Protein AF-A0A3S0V4J7-F1 (afdb_monomer_lite)

Structure (mmCIF, N/CA/C/O backbone):
data_AF-A0A3S0V4J7-F1
#
_entry.id   AF-A0A3S0V4J7-F1
#
loop_
_atom_site.group_PDB
_atom_site.id
_atom_site.type_symbol
_atom_site.label_atom_id
_atom_site.label_alt_id
_atom_site.label_comp_id
_atom_site.label_asym_id
_atom_site.label_entity_id
_atom_site.label_seq_id
_atom_site.pdbx_PDB_ins_code
_atom_site.Cartn_x
_atom_site.Cartn_y
_atom_site.Cartn_z
_atom_site.occupancy
_atom_site.B_iso_or_equiv
_atom_site.auth_seq_id
_atom_site.auth_comp_id
_atom_site.auth_asym_id
_atom_site.auth_atom_id
_atom_site.pdbx_PDB_model_num
ATOM 1 N N . MET A 1 1 ? 37.377 -4.306 -3.851 1.00 46.88 1 MET A N 1
ATOM 2 C CA . MET A 1 1 ? 36.299 -5.289 -3.574 1.00 46.88 1 MET A CA 1
ATOM 3 C C . MET A 1 1 ? 34.970 -4.888 -4.209 1.00 46.88 1 MET A C 1
ATOM 5 O O . MET A 1 1 ? 34.398 -5.718 -4.896 1.00 46.88 1 MET A O 1
ATOM 9 N N . PHE A 1 2 ? 34.501 -3.639 -4.077 1.00 43.59 2 PHE A N 1
ATOM 10 C CA . PHE A 1 2 ? 33.264 -3.170 -4.737 1.00 43.59 2 PHE A CA 1
ATOM 11 C C . PHE A 1 2 ? 33.277 -3.271 -6.278 1.00 43.59 2 PHE A C 1
ATOM 13 O O . PHE A 1 2 ? 32.249 -3.552 -6.884 1.00 43.59 2 PHE A O 1
ATOM 20 N N . THR A 1 3 ? 34.441 -3.104 -6.912 1.00 52.69 3 THR A N 1
ATOM 21 C CA . THR A 1 3 ? 34.601 -3.098 -8.378 1.00 52.69 3 THR A CA 1
ATOM 22 C C . THR A 1 3 ? 34.503 -4.477 -9.041 1.00 52.69 3 THR A C 1
ATOM 24 O O . THR A 1 3 ? 34.194 -4.548 -10.224 1.00 52.69 3 THR A O 1
ATOM 27 N N . THR A 1 4 ? 34.722 -5.569 -8.302 1.00 57.50 4 THR A N 1
ATOM 28 C CA . THR A 1 4 ? 34.625 -6.952 -8.811 1.00 57.50 4 THR A CA 1
ATOM 29 C C . THR A 1 4 ? 33.349 -7.661 -8.367 1.00 57.50 4 THR A C 1
ATOM 31 O O . THR A 1 4 ? 32.828 -8.503 -9.094 1.00 57.50 4 THR A O 1
ATOM 34 N N . LEU A 1 5 ? 32.807 -7.292 -7.203 1.00 57.91 5 LEU A N 1
ATOM 35 C CA . LEU A 1 5 ? 31.530 -7.812 -6.713 1.00 57.91 5 LEU A CA 1
ATOM 36 C C . LEU A 1 5 ? 30.351 -7.2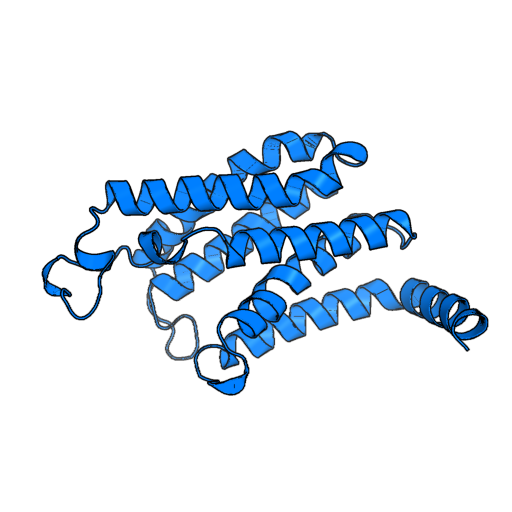73 -7.515 1.00 57.91 5 LEU A C 1
ATOM 38 O O . LEU A 1 5 ? 29.446 -8.036 -7.825 1.00 57.91 5 LEU A O 1
ATOM 42 N N . TRP A 1 6 ? 30.360 -5.989 -7.881 1.00 58.81 6 TRP A N 1
ATOM 43 C CA . TRP A 1 6 ? 29.217 -5.374 -8.552 1.00 58.81 6 TRP A CA 1
ATOM 44 C C . TRP A 1 6 ? 28.867 -6.018 -9.905 1.00 58.81 6 TRP A C 1
ATOM 46 O O . TRP A 1 6 ? 27.700 -6.347 -10.091 1.00 58.81 6 TRP A O 1
ATOM 56 N N . PRO A 1 7 ? 29.820 -6.301 -10.817 1.00 71.06 7 PRO A N 1
ATOM 57 C CA . PRO A 1 7 ? 29.508 -6.978 -12.078 1.00 71.06 7 PRO A CA 1
ATOM 58 C C . PRO A 1 7 ? 28.961 -8.397 -11.881 1.00 71.06 7 PRO A C 1
ATOM 60 O O . PRO A 1 7 ? 28.033 -8.801 -12.581 1.00 71.06 7 PRO A O 1
ATOM 63 N N . ALA A 1 8 ? 29.491 -9.139 -10.903 1.00 70.50 8 ALA A N 1
ATOM 64 C CA . ALA A 1 8 ? 29.042 -10.493 -10.582 1.00 70.50 8 ALA A CA 1
ATOM 65 C C . ALA A 1 8 ? 27.640 -10.490 -9.954 1.00 70.50 8 ALA A C 1
ATOM 67 O O . ALA A 1 8 ? 26.776 -11.266 -10.356 1.00 70.50 8 ALA A O 1
ATOM 68 N N . LEU A 1 9 ? 27.389 -9.573 -9.017 1.00 65.06 9 LEU A N 1
ATOM 69 C CA . LEU A 1 9 ? 26.093 -9.405 -8.366 1.00 65.06 9 LEU A CA 1
ATOM 70 C C . LEU A 1 9 ? 25.038 -8.906 -9.359 1.00 65.06 9 LEU A C 1
ATOM 72 O O . LEU A 1 9 ? 23.923 -9.412 -9.365 1.00 65.06 9 LEU A O 1
ATOM 76 N N . ALA A 1 10 ? 25.402 -7.969 -10.238 1.00 64.00 10 ALA A N 1
ATOM 77 C CA . ALA A 1 10 ? 24.542 -7.476 -11.309 1.00 64.00 10 ALA A CA 1
ATOM 78 C C . ALA A 1 10 ? 24.194 -8.584 -12.309 1.00 64.00 10 ALA A C 1
ATOM 80 O O . ALA A 1 10 ? 23.032 -8.723 -12.672 1.00 64.00 10 ALA A O 1
ATOM 81 N N . SER A 1 11 ? 25.167 -9.413 -12.700 1.00 68.56 11 SER A N 1
ATOM 82 C CA . SER A 1 11 ? 24.935 -10.562 -13.588 1.00 68.56 11 SER A CA 1
ATOM 83 C C . SER A 1 11 ? 24.037 -11.618 -12.938 1.00 68.56 11 SER A C 1
ATOM 85 O O . SER A 1 11 ? 23.113 -12.124 -13.570 1.00 68.56 11 SER A O 1
ATOM 87 N N . TRP A 1 12 ? 24.258 -11.923 -11.657 1.00 72.12 12 TRP A N 1
ATOM 88 C CA . TRP A 1 12 ? 23.428 -12.871 -10.913 1.00 72.12 12 TRP A CA 1
ATOM 89 C C . TRP A 1 12 ? 22.000 -12.355 -10.699 1.00 72.12 12 TRP A C 1
ATOM 91 O O . TRP A 1 12 ? 21.044 -13.100 -10.918 1.00 72.12 12 TRP A O 1
ATOM 101 N N . LEU A 1 13 ? 21.844 -11.076 -10.333 1.00 66.06 13 LEU A N 1
ATOM 102 C CA . LEU A 1 13 ? 20.541 -10.418 -10.245 1.00 66.06 13 LEU A CA 1
ATOM 103 C C . LEU A 1 13 ? 19.857 -10.408 -11.610 1.00 66.06 13 LEU A C 1
ATOM 105 O O . LEU A 1 13 ? 18.681 -10.733 -11.686 1.00 66.06 13 LEU A O 1
ATOM 109 N N . ALA A 1 14 ? 20.578 -10.126 -12.694 1.00 66.62 14 ALA A N 1
ATOM 110 C CA . ALA A 1 14 ? 20.003 -10.154 -14.033 1.00 66.62 14 ALA A CA 1
ATOM 111 C C . ALA A 1 14 ? 19.485 -11.549 -14.430 1.00 66.62 14 ALA A C 1
ATOM 113 O O . ALA A 1 14 ? 18.464 -11.655 -15.105 1.00 66.62 14 ALA A O 1
ATOM 114 N N . ALA A 1 15 ? 20.142 -12.618 -13.974 1.00 69.75 15 ALA A N 1
ATOM 115 C CA . ALA A 1 15 ? 19.711 -13.994 -14.220 1.00 69.75 15 ALA A CA 1
ATOM 116 C C . ALA A 1 15 ? 18.604 -14.480 -13.262 1.00 69.75 15 ALA A C 1
ATOM 118 O O . ALA A 1 15 ? 17.807 -15.339 -13.629 1.00 69.75 15 ALA A O 1
ATOM 119 N N . SER A 1 16 ? 18.551 -13.945 -12.037 1.00 71.00 16 SER A N 1
ATOM 120 C CA . SER A 1 16 ? 17.732 -14.494 -10.941 1.00 71.00 16 SER A CA 1
ATOM 121 C C . SER A 1 16 ? 16.666 -13.531 -10.416 1.00 71.00 16 SER A C 1
ATOM 123 O O . SER A 1 16 ? 15.967 -13.858 -9.455 1.00 71.00 16 SER A O 1
ATOM 125 N N . TRP A 1 17 ? 16.515 -12.345 -11.011 1.00 69.81 17 TRP A N 1
ATOM 126 C CA . TRP A 1 17 ? 15.607 -11.316 -10.505 1.00 69.81 17 TRP A CA 1
ATOM 127 C C . TRP A 1 17 ? 14.154 -11.771 -10.333 1.00 69.81 17 TRP A C 1
ATOM 129 O O . TRP A 1 17 ? 13.571 -11.358 -9.328 1.00 69.81 17 TRP A O 1
ATOM 139 N N . PRO A 1 18 ? 13.555 -12.629 -11.194 1.00 70.88 18 PRO A N 1
ATOM 140 C CA . PRO A 1 18 ? 12.176 -13.047 -10.977 1.00 70.88 18 PRO A CA 1
ATOM 141 C C . PRO A 1 18 ? 12.065 -13.838 -9.673 1.00 70.88 18 PRO A C 1
ATOM 143 O O . PRO A 1 18 ? 11.158 -13.610 -8.880 1.00 70.88 18 PRO A O 1
ATOM 146 N N . ALA A 1 19 ? 13.044 -14.705 -9.394 1.00 71.75 19 ALA A N 1
ATOM 147 C CA . ALA A 1 19 ? 13.101 -15.484 -8.164 1.00 71.75 19 ALA A CA 1
ATOM 148 C C . ALA A 1 19 ? 13.344 -14.599 -6.932 1.00 71.75 19 ALA A C 1
ATOM 150 O O . ALA A 1 19 ? 12.728 -14.828 -5.893 1.00 71.75 19 ALA A O 1
ATOM 151 N N . VAL A 1 20 ? 14.186 -13.565 -7.038 1.00 68.69 20 VAL A N 1
ATOM 152 C CA . VAL A 1 20 ? 14.427 -12.601 -5.948 1.00 68.69 20 VAL A CA 1
ATOM 153 C C . VAL A 1 20 ? 13.169 -11.786 -5.643 1.00 68.69 20 VAL A C 1
ATOM 155 O O . VAL A 1 20 ? 12.803 -11.653 -4.476 1.00 68.69 20 VAL A O 1
ATOM 158 N N . VAL A 1 21 ? 12.467 -11.294 -6.669 1.00 70.81 21 VAL A N 1
ATOM 159 C CA . VAL A 1 21 ? 11.204 -10.558 -6.505 1.00 70.81 21 VAL A CA 1
ATOM 160 C C . VAL A 1 21 ? 10.125 -11.450 -5.898 1.00 70.81 21 VAL A C 1
ATOM 162 O O . VAL A 1 21 ? 9.505 -11.066 -4.908 1.00 70.81 21 VAL A O 1
ATOM 165 N N . LEU A 1 22 ? 9.927 -12.654 -6.440 1.00 74.19 22 LEU A N 1
ATOM 166 C CA . LEU A 1 22 ? 8.951 -13.604 -5.907 1.00 74.19 22 LEU A CA 1
ATOM 167 C C . LEU A 1 22 ? 9.285 -14.003 -4.469 1.00 74.19 22 LEU A C 1
ATOM 169 O O . LEU A 1 22 ? 8.381 -14.099 -3.645 1.00 74.19 22 LEU A O 1
ATOM 173 N N . SER A 1 23 ? 10.568 -14.160 -4.137 1.00 69.31 23 SER A N 1
ATOM 174 C CA . SER A 1 23 ? 11.007 -14.439 -2.767 1.00 69.31 23 SER A CA 1
ATOM 175 C C . SER A 1 23 ? 10.744 -13.259 -1.836 1.00 69.31 23 SER A C 1
ATOM 177 O O . SER A 1 23 ? 10.283 -13.473 -0.722 1.00 69.31 23 SER A O 1
ATOM 179 N N . ALA A 1 24 ? 10.973 -12.017 -2.273 1.00 70.94 24 ALA A N 1
ATOM 180 C CA . ALA A 1 24 ? 10.663 -10.825 -1.482 1.00 70.94 24 ALA A CA 1
ATOM 181 C C . ALA A 1 24 ? 9.151 -10.677 -1.237 1.00 70.94 24 ALA A C 1
ATOM 183 O O . ALA A 1 24 ? 8.736 -10.388 -0.115 1.00 70.94 24 ALA A O 1
ATOM 184 N N . LEU A 1 25 ? 8.325 -10.933 -2.256 1.00 70.94 25 LEU A N 1
ATOM 185 C CA . LEU A 1 25 ? 6.863 -10.935 -2.146 1.00 70.94 25 LEU A CA 1
ATOM 186 C C . LEU A 1 25 ? 6.357 -12.073 -1.249 1.00 70.94 25 LEU A C 1
ATOM 188 O O . LEU A 1 25 ? 5.498 -11.847 -0.397 1.00 70.94 25 LEU A O 1
ATOM 192 N N . ALA A 1 26 ? 6.916 -13.276 -1.390 1.00 69.75 26 ALA A N 1
ATOM 193 C CA . ALA A 1 26 ? 6.588 -14.423 -0.548 1.00 69.75 26 ALA A CA 1
ATOM 194 C C . ALA A 1 26 ? 7.012 -14.193 0.907 1.00 69.75 26 ALA A C 1
ATOM 196 O O . ALA A 1 26 ? 6.243 -14.482 1.820 1.00 69.75 26 ALA A O 1
ATOM 197 N N . LEU A 1 27 ? 8.197 -13.618 1.134 1.00 66.19 27 LEU A N 1
ATOM 198 C CA . LEU A 1 27 ? 8.681 -13.256 2.462 1.00 66.19 27 LEU A CA 1
ATOM 199 C C . LEU A 1 27 ? 7.773 -12.200 3.094 1.00 66.19 27 LEU A C 1
ATOM 201 O O . LEU A 1 27 ? 7.386 -12.344 4.248 1.00 66.19 27 LEU A O 1
ATOM 205 N N . ALA A 1 28 ? 7.370 -11.179 2.338 1.00 67.62 28 ALA A N 1
ATOM 206 C CA . ALA A 1 2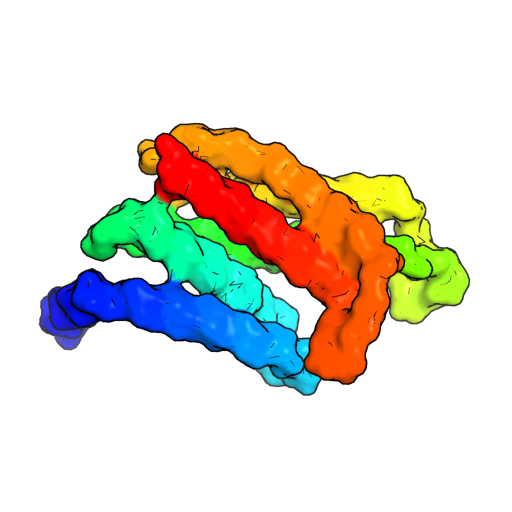8 ? 6.415 -10.183 2.802 1.00 67.62 28 ALA A CA 1
ATOM 207 C C . ALA A 1 28 ? 5.064 -10.807 3.177 1.00 67.62 28 ALA A C 1
ATOM 209 O O . ALA A 1 28 ? 4.538 -10.529 4.252 1.00 67.62 28 ALA A O 1
ATOM 210 N N . ALA A 1 29 ? 4.522 -11.692 2.339 1.00 66.62 29 ALA A N 1
ATOM 211 C CA . ALA A 1 29 ? 3.277 -12.395 2.630 1.00 66.62 29 ALA A CA 1
ATOM 212 C C . ALA A 1 29 ? 3.398 -13.281 3.884 1.00 66.62 29 ALA A C 1
ATOM 214 O O . ALA A 1 29 ? 2.564 -13.184 4.781 1.00 66.62 29 ALA A O 1
ATOM 215 N N . ALA A 1 30 ? 4.468 -14.072 3.989 1.00 62.16 30 ALA A N 1
ATOM 216 C CA . ALA A 1 30 ? 4.708 -14.986 5.105 1.00 62.16 30 ALA A CA 1
ATOM 217 C C . ALA A 1 30 ? 4.970 -14.252 6.428 1.00 62.16 30 ALA A C 1
ATOM 219 O O . ALA A 1 30 ? 4.510 -14.670 7.488 1.00 62.16 30 ALA A O 1
ATOM 220 N N . TYR A 1 31 ? 5.699 -13.135 6.393 1.00 58.75 31 TYR A 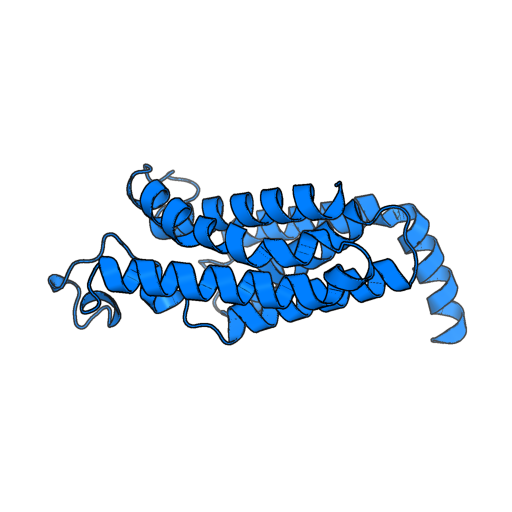N 1
ATOM 221 C CA . TYR A 1 31 ? 5.971 -12.360 7.599 1.00 58.75 31 TYR A CA 1
ATOM 222 C C . TYR A 1 31 ? 4.788 -11.478 7.999 1.00 58.75 31 TYR A C 1
ATOM 224 O O . TYR A 1 31 ? 4.707 -11.113 9.173 1.00 58.75 31 TYR A O 1
ATOM 232 N N . ARG A 1 32 ? 3.847 -11.161 7.092 1.00 58.97 32 ARG A N 1
ATOM 233 C CA . ARG A 1 32 ? 2.641 -10.385 7.435 1.00 58.97 32 ARG A CA 1
ATOM 234 C C . ARG A 1 32 ? 1.837 -11.117 8.504 1.00 58.97 32 ARG A C 1
ATOM 236 O O . ARG A 1 32 ? 1.294 -10.479 9.400 1.00 58.97 32 ARG A O 1
ATOM 243 N N . GLU A 1 33 ? 1.856 -12.448 8.454 1.00 50.50 33 GLU A N 1
ATOM 244 C CA . GLU A 1 33 ? 1.243 -13.338 9.444 1.00 50.50 33 GLU A CA 1
ATOM 245 C C . GLU A 1 33 ? 1.928 -13.292 10.820 1.00 50.50 33 GLU A C 1
ATOM 247 O O . GLU A 1 33 ? 1.322 -13.648 11.824 1.00 50.50 33 GLU A O 1
ATOM 252 N N . ARG A 1 34 ? 3.177 -12.816 10.899 1.00 48.47 34 ARG A N 1
ATOM 253 C CA . ARG A 1 34 ? 3.966 -12.752 12.141 1.00 48.47 34 ARG A CA 1
ATOM 254 C C . ARG A 1 34 ? 4.157 -11.332 12.684 1.00 48.47 34 ARG A C 1
ATOM 256 O O . ARG A 1 34 ? 4.402 -11.151 13.874 1.00 48.47 34 ARG A O 1
ATOM 263 N N . GLY A 1 35 ? 4.032 -10.309 11.838 1.00 43.19 35 GLY A N 1
ATOM 264 C CA . GLY A 1 35 ? 4.297 -8.908 12.187 1.00 43.19 35 GLY A CA 1
ATOM 265 C C . GLY A 1 35 ? 3.365 -8.313 13.249 1.00 43.19 35 GLY A C 1
ATOM 266 O O . GLY A 1 35 ? 3.781 -7.411 13.968 1.00 43.19 35 GLY A O 1
ATOM 267 N N . GLN A 1 36 ? 2.148 -8.848 13.398 1.00 48.19 36 GLN A N 1
ATOM 268 C CA . GLN A 1 36 ? 1.182 -8.426 14.426 1.00 48.19 36 GLN A CA 1
ATOM 269 C C . GLN A 1 36 ? 1.603 -8.838 15.857 1.00 48.19 36 GLN A C 1
ATOM 271 O O . GLN A 1 36 ? 1.108 -8.268 16.823 1.00 48.19 36 GLN A O 1
ATOM 276 N N . GLY A 1 37 ? 2.524 -9.805 16.011 1.00 48.88 37 GLY A N 1
ATOM 277 C CA . GLY A 1 37 ? 2.922 -10.370 17.313 1.00 48.88 37 GLY A CA 1
ATOM 278 C C . GLY A 1 37 ? 4.376 -10.124 17.736 1.00 48.88 37 GLY A C 1
ATOM 279 O O . GLY A 1 37 ? 4.792 -10.603 18.790 1.00 48.88 37 GLY A O 1
ATOM 280 N N . HIS A 1 38 ? 5.183 -9.412 16.943 1.00 49.44 38 HIS A N 1
ATOM 281 C CA . HIS A 1 38 ? 6.621 -9.270 17.198 1.00 49.44 38 HIS A CA 1
ATOM 282 C C . HIS A 1 38 ? 7.015 -7.860 17.646 1.00 49.44 38 HIS A C 1
ATOM 284 O O . HIS A 1 38 ? 7.169 -6.951 16.833 1.00 49.44 38 HIS A O 1
ATOM 290 N N . ALA A 1 39 ? 7.308 -7.713 18.941 1.00 50.03 39 ALA A N 1
ATOM 291 C CA . ALA A 1 39 ? 7.814 -6.472 19.534 1.00 50.03 39 ALA A CA 1
ATOM 292 C C . ALA A 1 39 ? 9.134 -5.962 18.905 1.00 50.03 39 ALA A C 1
ATOM 294 O O . ALA A 1 39 ? 9.408 -4.767 18.952 1.00 50.03 39 ALA A O 1
ATOM 295 N N . TRP A 1 40 ? 9.939 -6.844 18.295 1.00 48.53 40 TRP A N 1
ATOM 296 C CA . TRP A 1 40 ? 11.267 -6.515 17.752 1.00 48.53 40 TRP A CA 1
ATOM 297 C C . TRP A 1 40 ? 11.257 -5.965 16.317 1.00 48.53 40 TRP A C 1
ATOM 299 O O . TRP A 1 40 ? 12.171 -5.236 15.944 1.00 48.53 40 TRP A O 1
ATOM 309 N N . LEU A 1 41 ? 10.241 -6.289 15.505 1.00 49.22 41 LEU A N 1
ATOM 310 C CA . LEU A 1 41 ? 10.130 -5.756 14.139 1.00 49.22 41 LEU A CA 1
ATOM 311 C C . LEU A 1 41 ? 9.679 -4.288 14.146 1.00 49.22 41 LEU A C 1
ATOM 313 O O . LEU A 1 41 ? 9.971 -3.548 13.204 1.00 49.22 41 LEU A O 1
ATOM 317 N N . GLY A 1 42 ? 9.011 -3.850 15.219 1.00 55.94 42 GLY A N 1
ATOM 318 C CA . GLY A 1 42 ? 8.469 -2.502 15.350 1.00 55.94 42 GLY A CA 1
ATOM 319 C C . GLY A 1 42 ? 7.508 -2.123 14.214 1.00 55.94 42 GLY A C 1
ATOM 320 O O . GLY A 1 42 ? 7.281 -2.857 13.250 1.00 55.94 42 GLY A O 1
ATOM 321 N N . THR A 1 43 ? 6.945 -0.921 14.291 1.00 66.31 43 THR A N 1
ATOM 322 C CA . THR A 1 43 ? 6.110 -0.376 13.206 1.00 66.31 43 THR A CA 1
ATOM 323 C C . THR A 1 43 ? 6.928 -0.121 11.938 1.00 66.31 43 THR A C 1
ATOM 325 O O . THR A 1 43 ? 6.414 -0.248 10.830 1.00 66.31 43 THR A O 1
ATOM 328 N N . THR A 1 44 ? 8.217 0.188 12.081 1.00 71.88 44 THR A N 1
ATOM 329 C CA . THR A 1 44 ? 9.126 0.482 10.967 1.00 71.88 44 THR A CA 1
ATOM 330 C C . THR A 1 44 ? 9.512 -0.758 10.163 1.00 71.88 44 THR A C 1
ATOM 332 O O . THR A 1 44 ? 9.369 -0.742 8.941 1.00 71.88 44 THR A O 1
ATOM 335 N N . GLY A 1 45 ? 9.950 -1.844 10.808 1.00 70.06 45 GLY A N 1
ATOM 336 C CA . GLY A 1 45 ? 10.314 -3.076 10.102 1.00 70.06 45 GLY A CA 1
ATOM 337 C C . GLY A 1 45 ? 9.115 -3.696 9.387 1.00 70.06 45 GLY A C 1
ATOM 338 O O . GLY A 1 45 ? 9.235 -4.111 8.237 1.00 70.06 45 GLY A O 1
ATOM 339 N N . ALA A 1 46 ? 7.928 -3.636 9.999 1.00 72.19 46 ALA A N 1
ATOM 340 C CA . ALA A 1 46 ? 6.682 -4.042 9.352 1.00 72.19 46 ALA A CA 1
ATOM 341 C C . ALA A 1 46 ? 6.369 -3.216 8.086 1.00 72.19 46 ALA A C 1
ATOM 343 O O . ALA A 1 46 ? 6.004 -3.780 7.057 1.00 72.19 46 ALA A O 1
ATOM 344 N N . ARG A 1 47 ? 6.559 -1.888 8.112 1.00 76.88 47 ARG A N 1
ATOM 345 C CA . ARG A 1 47 ? 6.378 -1.024 6.924 1.00 76.88 47 ARG A CA 1
ATOM 346 C C . ARG A 1 47 ? 7.374 -1.349 5.810 1.00 76.88 47 ARG A C 1
ATOM 348 O O . ARG A 1 47 ? 7.025 -1.265 4.637 1.00 76.88 47 ARG A O 1
ATOM 355 N N . VAL A 1 48 ? 8.604 -1.721 6.154 1.00 78.38 48 VAL A N 1
ATOM 356 C CA . VAL A 1 48 ? 9.598 -2.121 5.149 1.00 78.38 48 VAL A CA 1
ATOM 357 C C . VAL A 1 48 ? 9.213 -3.460 4.521 1.00 78.38 48 VAL A C 1
ATOM 359 O O . VAL A 1 48 ? 9.105 -3.553 3.301 1.00 78.38 48 VAL A O 1
ATOM 362 N N . VAL A 1 49 ? 8.957 -4.477 5.346 1.00 75.94 49 VAL A N 1
ATOM 363 C CA . VAL A 1 49 ? 8.734 -5.852 4.879 1.00 75.94 49 VAL A CA 1
ATOM 364 C C . VAL A 1 49 ? 7.384 -6.017 4.181 1.00 75.94 49 VAL A C 1
ATOM 366 O O . VAL A 1 49 ? 7.327 -6.694 3.164 1.00 75.94 49 VAL A O 1
ATOM 369 N N . PHE A 1 50 ? 6.306 -5.392 4.666 1.00 74.88 50 PHE A N 1
ATOM 370 C CA . PHE A 1 50 ? 4.949 -5.619 4.132 1.00 74.88 50 PHE A CA 1
ATOM 371 C C . PHE A 1 50 ? 4.492 -4.620 3.083 1.00 74.88 50 PHE A C 1
ATOM 373 O O . PHE A 1 50 ? 3.446 -4.831 2.476 1.00 74.88 50 PHE A O 1
ATOM 380 N N . TRP A 1 51 ? 5.255 -3.551 2.868 1.00 79.50 51 TRP A N 1
ATOM 381 C CA . TRP A 1 51 ? 4.869 -2.489 1.944 1.00 79.50 51 TRP A CA 1
ATOM 382 C C . TRP A 1 51 ? 6.010 -2.081 1.027 1.00 79.50 51 TRP A C 1
ATOM 384 O O . TRP A 1 51 ? 5.933 -2.309 -0.178 1.00 79.50 51 TRP A O 1
ATOM 394 N N . ALA A 1 52 ? 7.078 -1.508 1.583 1.00 85.00 52 ALA A N 1
ATOM 395 C CA . ALA A 1 52 ? 8.148 -0.912 0.787 1.00 85.00 52 ALA A CA 1
ATOM 396 C C . ALA A 1 52 ? 8.833 -1.929 -0.138 1.00 85.00 52 ALA A C 1
ATOM 398 O O . ALA A 1 52 ? 8.971 -1.683 -1.337 1.00 85.00 52 ALA A O 1
ATOM 399 N N . LEU A 1 53 ? 9.223 -3.084 0.416 1.00 84.06 53 LEU A N 1
ATOM 400 C CA . LEU A 1 53 ? 9.865 -4.157 -0.339 1.00 84.06 53 LEU A CA 1
ATOM 401 C C . LEU A 1 53 ? 8.926 -4.750 -1.401 1.00 84.06 53 LEU A C 1
ATOM 403 O O . LEU A 1 53 ? 9.346 -4.799 -2.555 1.00 84.06 53 LEU A O 1
ATOM 407 N N . PRO A 1 54 ? 7.667 -5.127 -1.091 1.00 84.56 54 PRO A N 1
ATOM 408 C CA . PRO A 1 54 ? 6.709 -5.568 -2.102 1.00 84.56 54 PRO A CA 1
ATOM 409 C C . PRO A 1 54 ? 6.494 -4.585 -3.247 1.00 84.56 54 PRO A C 1
ATOM 411 O O . PRO A 1 54 ? 6.530 -4.996 -4.401 1.00 84.56 54 PRO A O 1
ATOM 414 N N . VAL A 1 55 ? 6.308 -3.294 -2.951 1.00 87.06 55 VAL A N 1
ATOM 415 C CA . VAL A 1 55 ? 6.074 -2.271 -3.982 1.00 87.06 55 VAL A CA 1
ATOM 416 C C . VAL A 1 55 ? 7.297 -2.118 -4.886 1.00 87.06 55 VAL A C 1
ATOM 418 O O . VAL A 1 55 ? 7.162 -2.131 -6.110 1.00 87.06 55 VAL A O 1
ATOM 421 N N . GLY A 1 56 ? 8.496 -2.023 -4.303 1.00 86.62 56 GLY A N 1
ATOM 422 C CA . GLY A 1 56 ? 9.734 -1.944 -5.079 1.00 86.62 56 GLY A CA 1
ATOM 423 C C . GLY A 1 56 ? 9.967 -3.201 -5.921 1.00 86.62 56 GLY A C 1
ATOM 424 O O . GLY A 1 56 ? 10.237 -3.102 -7.115 1.00 86.62 56 GLY A O 1
ATOM 425 N N . ALA A 1 57 ? 9.790 -4.385 -5.332 1.00 85.12 57 ALA A N 1
ATOM 426 C CA . ALA A 1 57 ? 9.972 -5.662 -6.017 1.00 85.12 57 ALA A CA 1
ATOM 427 C C . ALA A 1 57 ? 8.979 -5.836 -7.174 1.00 85.12 57 ALA A C 1
ATOM 429 O O . ALA A 1 57 ? 9.368 -6.216 -8.274 1.00 85.12 57 ALA A O 1
ATOM 430 N N . MET A 1 58 ? 7.710 -5.496 -6.957 1.00 85.31 58 MET A N 1
ATOM 431 C CA . MET A 1 58 ? 6.681 -5.545 -7.988 1.00 85.31 58 MET A CA 1
ATOM 432 C C . MET A 1 58 ? 6.963 -4.560 -9.129 1.00 85.31 58 MET A C 1
ATOM 434 O O . MET A 1 58 ? 6.835 -4.928 -10.293 1.00 85.31 58 MET A O 1
ATOM 438 N N . THR A 1 59 ? 7.406 -3.343 -8.806 1.00 85.38 59 THR A N 1
ATOM 439 C CA . THR A 1 59 ? 7.828 -2.360 -9.815 1.00 85.38 59 THR A CA 1
ATOM 440 C C . THR A 1 59 ? 8.971 -2.911 -10.660 1.00 85.38 59 THR A C 1
ATOM 442 O O . THR A 1 59 ? 8.922 -2.848 -11.884 1.00 85.38 59 THR A O 1
ATOM 445 N N . PHE A 1 60 ? 9.970 -3.515 -10.009 1.00 84.94 60 PHE A N 1
ATOM 446 C CA . PHE A 1 60 ? 11.086 -4.144 -10.704 1.00 84.94 60 PHE A CA 1
ATOM 447 C C . PHE A 1 60 ? 10.628 -5.284 -11.613 1.00 84.94 60 PHE A C 1
ATOM 449 O O . PHE A 1 60 ? 11.114 -5.396 -12.731 1.00 84.94 60 PHE A O 1
ATOM 456 N N . ALA A 1 61 ? 9.674 -6.102 -11.157 1.00 81.06 61 ALA A N 1
ATOM 457 C CA . ALA A 1 61 ? 9.209 -7.236 -11.941 1.00 81.06 61 ALA A CA 1
ATOM 458 C C . ALA A 1 61 ? 8.383 -6.873 -13.168 1.00 81.06 61 ALA A C 1
ATOM 460 O O . ALA A 1 61 ? 8.415 -7.594 -14.163 1.00 81.06 61 ALA A O 1
ATOM 461 N N . LEU A 1 62 ? 7.629 -5.782 -13.091 1.00 80.44 62 LEU A N 1
ATOM 462 C CA . LEU A 1 62 ? 6.735 -5.364 -14.163 1.00 80.44 62 LEU A CA 1
ATOM 463 C C . LEU A 1 62 ? 7.408 -4.423 -15.165 1.00 80.44 62 LEU A C 1
ATOM 465 O O . LEU A 1 62 ? 6.962 -4.352 -16.302 1.00 80.44 62 LEU A O 1
ATOM 469 N N . ALA A 1 63 ? 8.500 -3.756 -14.780 1.00 74.44 63 ALA A N 1
ATOM 470 C CA . ALA A 1 63 ? 9.259 -2.863 -15.658 1.00 74.44 63 ALA A CA 1
ATOM 471 C C . ALA A 1 63 ? 10.060 -3.589 -16.767 1.00 74.44 63 ALA A C 1
ATOM 473 O O . ALA A 1 63 ? 10.695 -2.936 -17.595 1.00 74.44 63 ALA A O 1
ATOM 474 N N . GLY A 1 64 ? 10.035 -4.926 -16.814 1.00 69.06 64 GLY A N 1
ATOM 475 C CA . GLY A 1 64 ? 10.661 -5.721 -17.873 1.00 69.06 64 GLY A CA 1
ATOM 476 C C . GLY A 1 64 ? 12.098 -6.162 -17.553 1.00 69.06 64 GLY A C 1
ATOM 477 O O . GLY A 1 64 ? 12.421 -6.397 -16.388 1.00 69.06 64 GLY A O 1
ATOM 478 N N . PRO A 1 65 ? 12.967 -6.377 -18.564 1.00 65.50 65 PRO A N 1
ATOM 479 C CA . PRO A 1 65 ? 14.294 -6.942 -18.344 1.00 65.50 65 PRO A CA 1
ATOM 480 C C . PRO A 1 65 ? 15.153 -6.064 -17.416 1.00 65.50 65 PRO A C 1
ATOM 482 O O . PRO A 1 65 ? 15.104 -4.833 -17.487 1.00 65.50 65 PRO A O 1
ATOM 485 N N . PRO A 1 66 ? 15.981 -6.689 -16.565 1.00 69.62 66 PRO A N 1
ATOM 486 C CA . PRO A 1 66 ? 16.701 -6.013 -15.500 1.00 69.62 66 PRO A CA 1
ATOM 487 C C . PRO A 1 66 ? 17.756 -5.088 -16.101 1.00 69.62 66 PRO A C 1
ATOM 489 O O . PRO A 1 66 ? 18.731 -5.527 -16.710 1.00 69.62 66 PRO A O 1
ATOM 492 N N . ASN A 1 67 ? 17.573 -3.790 -15.897 1.00 75.62 67 ASN A N 1
ATOM 493 C CA . ASN A 1 67 ? 18.565 -2.772 -16.209 1.00 75.62 67 ASN A CA 1
ATOM 494 C C . ASN A 1 67 ? 18.752 -1.835 -15.005 1.00 75.62 67 ASN A C 1
ATOM 496 O O . ASN A 1 67 ? 17.973 -1.852 -14.046 1.00 75.62 67 ASN A O 1
ATOM 500 N N . LEU A 1 68 ? 19.828 -1.044 -15.026 1.00 77.00 68 LEU A N 1
ATOM 501 C CA . LEU A 1 68 ? 20.170 -0.156 -13.912 1.00 77.00 68 LEU A CA 1
ATOM 502 C C . LEU A 1 68 ? 19.089 0.893 -13.643 1.00 77.00 68 LEU A C 1
ATOM 504 O O . LEU A 1 68 ? 18.872 1.251 -12.487 1.00 77.00 68 LEU A O 1
ATOM 508 N N . ASP A 1 69 ? 18.400 1.362 -14.678 1.00 79.25 69 ASP A N 1
ATOM 509 C CA . ASP A 1 69 ? 17.370 2.385 -14.528 1.00 79.25 69 ASP A CA 1
ATOM 510 C C . ASP A 1 69 ? 16.093 1.801 -13.910 1.00 79.25 69 ASP A C 1
ATOM 512 O O . ASP A 1 69 ? 15.576 2.365 -12.950 1.00 79.25 69 ASP A O 1
ATOM 516 N N . GLY A 1 70 ? 15.669 0.606 -14.323 1.00 81.56 70 GLY A N 1
ATOM 517 C CA . GLY A 1 70 ? 14.577 -0.144 -13.702 1.00 81.56 70 GLY A CA 1
ATOM 518 C C . GLY A 1 70 ? 14.861 -0.486 -12.238 1.00 81.56 70 GLY A C 1
ATOM 519 O O . GLY A 1 70 ? 13.985 -0.350 -11.384 1.00 81.56 70 GLY A O 1
ATOM 520 N N . ALA A 1 71 ? 16.108 -0.841 -11.907 1.00 81.75 71 ALA A N 1
ATOM 521 C CA . ALA A 1 71 ? 16.518 -1.078 -10.523 1.00 81.75 71 ALA A CA 1
ATOM 522 C C . ALA A 1 71 ? 16.452 0.204 -9.674 1.00 81.75 71 ALA A C 1
ATOM 524 O O . ALA A 1 71 ? 15.964 0.177 -8.543 1.00 81.75 71 ALA A O 1
ATOM 525 N N . ARG A 1 72 ? 16.897 1.346 -10.217 1.00 84.12 72 ARG A N 1
ATOM 526 C CA . ARG A 1 72 ? 16.789 2.654 -9.546 1.00 84.12 72 ARG A CA 1
ATOM 527 C C . ARG A 1 72 ? 15.334 3.042 -9.315 1.00 84.12 72 ARG A C 1
ATOM 529 O O . ARG A 1 72 ? 14.983 3.413 -8.197 1.00 84.12 72 ARG A O 1
ATOM 536 N N . VAL A 1 73 ? 14.493 2.916 -10.339 1.00 89.19 73 VAL A N 1
ATOM 537 C CA . VAL A 1 73 ? 13.056 3.196 -10.254 1.00 89.19 73 VAL A CA 1
ATOM 538 C C . VAL A 1 73 ? 12.406 2.320 -9.185 1.00 89.19 73 VAL A C 1
ATOM 540 O O . VAL A 1 73 ? 11.707 2.842 -8.321 1.00 89.19 73 VAL A O 1
ATOM 543 N N . ALA A 1 74 ? 12.697 1.019 -9.153 1.00 88.81 74 ALA A N 1
ATOM 544 C CA . ALA A 1 74 ? 12.183 0.104 -8.136 1.00 88.81 74 ALA A CA 1
ATOM 545 C C . ALA A 1 74 ? 12.586 0.500 -6.705 1.00 88.81 74 ALA A C 1
ATOM 547 O O . ALA A 1 74 ? 11.737 0.543 -5.810 1.00 88.81 74 ALA A O 1
ATOM 548 N N . VAL A 1 75 ? 13.862 0.841 -6.485 1.00 88.56 75 VAL A N 1
ATOM 549 C CA . VAL A 1 75 ? 14.360 1.302 -5.177 1.00 88.56 75 VAL A CA 1
ATOM 550 C C . VAL A 1 75 ? 13.669 2.595 -4.751 1.00 88.56 75 VAL A C 1
ATOM 552 O O . VAL A 1 75 ? 13.199 2.690 -3.617 1.00 88.56 75 VAL A O 1
ATOM 555 N N . LEU A 1 76 ? 13.563 3.576 -5.652 1.00 90.50 76 LEU A N 1
ATOM 556 C CA . LEU A 1 76 ? 12.893 4.847 -5.371 1.00 90.50 76 LEU A CA 1
ATOM 557 C C . LEU A 1 76 ? 11.406 4.649 -5.074 1.00 90.50 76 LEU A C 1
ATOM 559 O O . LEU A 1 76 ? 10.885 5.242 -4.132 1.00 90.50 76 LEU A O 1
ATOM 563 N N . THR A 1 77 ? 10.738 3.774 -5.823 1.00 92.62 77 THR A N 1
ATOM 564 C CA . THR A 1 77 ? 9.317 3.469 -5.629 1.00 92.62 77 THR A CA 1
ATOM 565 C C . THR A 1 77 ? 9.081 2.816 -4.266 1.00 92.62 77 THR A C 1
ATOM 567 O O . THR A 1 77 ? 8.199 3.241 -3.521 1.00 92.62 77 THR A O 1
ATOM 570 N N . GLY A 1 78 ? 9.920 1.848 -3.877 1.00 89.69 78 GLY A N 1
ATOM 571 C CA . GLY A 1 78 ? 9.878 1.250 -2.540 1.00 89.69 78 GLY A CA 1
ATOM 572 C C . GLY A 1 78 ? 10.172 2.260 -1.422 1.00 89.69 78 GLY A C 1
ATOM 573 O O . GLY A 1 78 ? 9.472 2.287 -0.409 1.00 89.69 78 GLY A O 1
ATOM 574 N N . ALA A 1 79 ? 11.156 3.144 -1.612 1.00 89.94 79 ALA A N 1
ATOM 575 C CA . ALA A 1 79 ? 11.494 4.190 -0.645 1.00 89.94 79 ALA A CA 1
ATOM 576 C C . ALA A 1 79 ? 10.351 5.203 -0.453 1.00 89.94 79 ALA A C 1
ATOM 578 O O . ALA A 1 79 ? 10.036 5.578 0.677 1.00 89.94 79 ALA A O 1
ATOM 579 N N . LEU A 1 80 ? 9.688 5.611 -1.537 1.00 94.44 80 LEU A N 1
ATOM 580 C CA . LEU A 1 80 ? 8.552 6.533 -1.492 1.00 94.44 80 LEU A CA 1
ATOM 581 C C . LEU A 1 80 ? 7.289 5.871 -0.928 1.00 94.44 80 LEU A C 1
ATOM 583 O O . LEU A 1 80 ? 6.548 6.515 -0.183 1.00 94.44 80 LEU A O 1
ATOM 587 N N . ALA A 1 81 ? 7.091 4.571 -1.169 1.00 91.06 81 ALA A N 1
ATOM 588 C CA . ALA A 1 81 ? 6.065 3.787 -0.484 1.00 91.06 81 ALA A CA 1
ATOM 589 C C . ALA A 1 81 ? 6.304 3.757 1.035 1.00 91.06 81 ALA A C 1
ATOM 591 O O . ALA A 1 81 ? 5.383 4.010 1.815 1.00 91.06 81 ALA A O 1
ATOM 592 N N . TYR A 1 82 ? 7.547 3.523 1.473 1.00 89.62 82 TYR A N 1
ATOM 593 C CA . TYR A 1 82 ? 7.913 3.605 2.889 1.00 89.62 82 TYR A CA 1
ATOM 594 C C . TYR A 1 82 ? 7.651 5.001 3.469 1.00 89.62 82 TYR A C 1
ATOM 596 O O . TYR A 1 82 ? 7.021 5.115 4.520 1.00 89.62 82 TYR A O 1
ATOM 604 N N . ALA A 1 83 ? 8.086 6.058 2.780 1.00 88.06 83 ALA A N 1
ATOM 605 C CA . ALA A 1 83 ? 7.886 7.440 3.209 1.00 88.06 83 ALA A CA 1
ATOM 606 C C . ALA A 1 83 ? 6.394 7.773 3.384 1.00 88.06 83 ALA A C 1
ATOM 608 O O . ALA A 1 83 ? 5.982 8.280 4.429 1.00 88.06 83 ALA A O 1
ATOM 609 N N . GLY A 1 84 ? 5.557 7.387 2.416 1.00 87.81 84 GLY A N 1
ATOM 610 C CA . GLY A 1 84 ? 4.106 7.538 2.504 1.00 87.81 84 GLY A CA 1
ATOM 611 C C . GLY A 1 84 ? 3.473 6.744 3.655 1.00 87.81 84 GLY A C 1
ATOM 612 O O . GLY A 1 84 ? 2.476 7.173 4.233 1.00 87.81 84 GLY A O 1
ATOM 613 N N . MET A 1 85 ? 4.042 5.601 4.041 1.00 84.06 85 MET A N 1
ATOM 614 C CA . MET A 1 85 ? 3.607 4.859 5.233 1.00 84.06 85 MET A CA 1
ATOM 615 C C . MET A 1 85 ? 4.087 5.500 6.539 1.00 84.06 85 MET A C 1
ATOM 617 O O . MET A 1 85 ? 3.389 5.434 7.550 1.00 84.06 85 MET A O 1
ATOM 621 N N . ALA A 1 86 ? 5.287 6.079 6.534 1.00 82.62 86 ALA A N 1
ATOM 622 C CA . ALA A 1 86 ? 5.917 6.638 7.719 1.00 82.62 86 ALA A CA 1
ATOM 623 C C . ALA A 1 86 ? 5.341 8.001 8.113 1.00 82.62 86 ALA A C 1
ATOM 625 O O . ALA A 1 86 ? 5.228 8.279 9.306 1.00 82.62 86 ALA A O 1
ATOM 626 N N . TRP A 1 87 ? 4.979 8.826 7.129 1.00 83.81 87 TRP A N 1
ATOM 627 C CA . TRP A 1 87 ? 4.624 10.230 7.350 1.00 83.81 87 TRP A CA 1
ATOM 628 C C . TRP A 1 87 ? 3.125 10.522 7.285 1.00 83.81 87 TRP A C 1
ATOM 630 O O . TRP A 1 87 ? 2.684 11.518 7.853 1.00 83.81 87 TRP A O 1
ATOM 640 N N . LEU A 1 88 ? 2.326 9.677 6.626 1.00 85.44 88 LEU A N 1
ATOM 641 C CA . LEU A 1 88 ? 0.894 9.936 6.452 1.00 85.44 88 LEU A CA 1
ATOM 642 C C . LEU A 1 88 ? 0.059 9.217 7.532 1.00 85.44 88 LEU A C 1
ATOM 644 O O . LEU A 1 88 ? 0.222 8.004 7.720 1.00 85.44 88 LEU A O 1
ATOM 648 N N . PRO A 1 89 ? -0.855 9.923 8.233 1.00 79.25 89 PRO A N 1
ATOM 649 C CA . PRO A 1 89 ? -1.553 9.429 9.425 1.00 79.25 89 PRO A CA 1
ATOM 650 C C . PRO A 1 89 ? -2.714 8.479 9.088 1.00 79.25 89 PRO A C 1
ATOM 652 O O . PRO A 1 89 ? -3.886 8.758 9.325 1.00 79.25 89 PRO A O 1
ATOM 655 N N . HIS A 1 90 ? -2.376 7.306 8.568 1.00 82.94 90 HIS A N 1
ATOM 656 C CA . HIS A 1 90 ? -3.319 6.246 8.194 1.00 82.94 90 HIS A CA 1
ATOM 657 C C . HIS A 1 90 ? -4.150 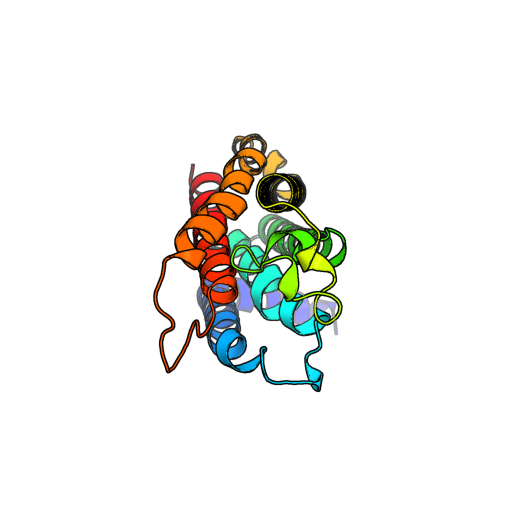5.697 9.354 1.00 82.94 90 HIS A C 1
ATOM 659 O O . HIS A 1 90 ? -5.334 5.404 9.195 1.00 82.94 90 HIS A O 1
ATOM 665 N N . ALA A 1 91 ? -3.550 5.623 10.545 1.00 82.50 91 ALA A N 1
ATOM 666 C CA . ALA A 1 91 ? -4.210 5.087 11.731 1.00 82.50 91 ALA A CA 1
ATOM 667 C C . ALA A 1 91 ? -5.498 5.848 12.095 1.00 82.50 91 ALA A C 1
ATOM 669 O O . ALA A 1 91 ? -6.412 5.246 12.649 1.00 82.50 91 ALA A O 1
ATOM 670 N N . ALA A 1 92 ? -5.603 7.133 11.730 1.00 86.38 92 ALA A N 1
ATOM 671 C CA . ALA A 1 92 ? -6.787 7.955 11.977 1.00 86.38 92 ALA A CA 1
ATOM 672 C C . ALA A 1 92 ? -8.052 7.428 11.272 1.00 86.38 92 ALA A C 1
ATOM 674 O O . ALA A 1 92 ? -9.160 7.653 11.754 1.00 86.38 92 ALA A O 1
ATOM 675 N N . GLY A 1 93 ? -7.892 6.740 10.136 1.00 85.75 93 GLY A N 1
ATOM 676 C CA . GLY A 1 93 ? -8.998 6.288 9.292 1.00 85.75 93 GLY A CA 1
ATOM 677 C C . GLY A 1 93 ? -9.270 4.782 9.314 1.00 85.75 93 GLY A C 1
ATOM 678 O O . GLY A 1 93 ? -10.324 4.360 8.856 1.00 85.75 93 GLY A O 1
ATOM 679 N N . GLN A 1 94 ? -8.358 3.963 9.846 1.00 87.38 94 GLN A N 1
ATOM 680 C CA . GLN A 1 94 ? -8.364 2.509 9.619 1.00 87.38 94 GLN A CA 1
ATOM 681 C C . GLN A 1 94 ? -9.482 1.734 10.352 1.00 87.38 94 GLN A C 1
ATOM 683 O O . GLN A 1 94 ? -9.954 0.714 9.859 1.00 87.38 94 GLN A O 1
ATOM 688 N N . ASN A 1 95 ? -9.929 2.192 11.528 1.00 89.44 95 ASN A N 1
ATOM 689 C CA . ASN A 1 95 ? -10.922 1.467 12.330 1.00 89.44 95 ASN A CA 1
ATOM 690 C C . ASN A 1 95 ? -12.334 2.033 12.108 1.00 89.44 95 ASN A C 1
ATOM 692 O O . ASN A 1 95 ? -12.776 2.926 12.836 1.00 89.44 95 ASN A O 1
ATOM 696 N N . LEU A 1 96 ? -13.034 1.536 11.084 1.00 92.19 96 LEU A N 1
ATOM 697 C CA . LEU A 1 96 ? -14.368 2.026 10.705 1.00 92.19 96 LEU A CA 1
ATOM 698 C C . LEU A 1 96 ? -15.508 1.505 11.593 1.00 92.19 96 LEU A C 1
ATOM 700 O O . LEU A 1 96 ? -16.590 2.084 11.586 1.00 92.19 96 LEU A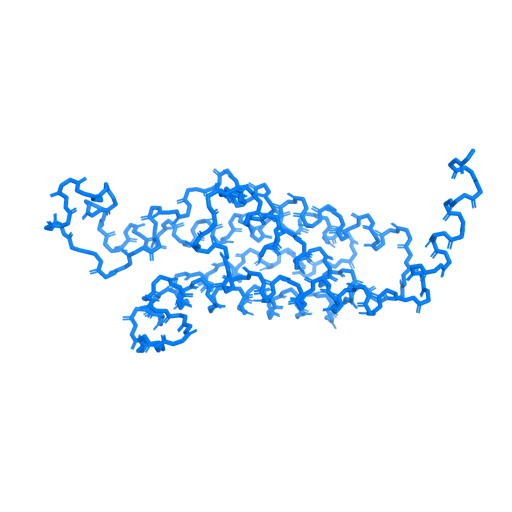 O 1
ATOM 704 N N . THR A 1 97 ? -15.284 0.425 12.344 1.00 88.75 97 THR A N 1
ATOM 705 C CA . THR A 1 97 ? -16.302 -0.204 13.208 1.00 88.75 97 THR A CA 1
ATOM 706 C C . THR A 1 97 ? -16.362 0.403 14.608 1.00 88.75 97 THR A C 1
ATOM 708 O O . THR A 1 97 ? -17.255 0.098 15.392 1.00 88.75 97 THR A O 1
ATOM 711 N N . GLU A 1 98 ? -15.387 1.239 14.943 1.00 89.00 98 GLU A N 1
ATOM 712 C CA . GLU A 1 98 ? -15.275 1.879 16.243 1.00 89.00 98 GLU A CA 1
ATOM 713 C C . GLU A 1 98 ? -16.365 2.928 16.477 1.00 89.00 98 GLU A C 1
ATOM 715 O O . GLU A 1 98 ? -16.668 3.744 15.606 1.00 89.00 98 GLU A O 1
ATOM 720 N N . THR A 1 99 ? -16.905 2.937 17.694 1.00 87.56 99 THR A N 1
ATOM 721 C CA . THR A 1 99 ? -17.905 3.904 18.154 1.00 87.56 99 THR A CA 1
ATOM 722 C C . THR A 1 99 ? -17.307 4.828 19.212 1.00 87.56 99 THR A C 1
ATOM 724 O O . THR A 1 99 ? -16.274 4.520 19.806 1.00 87.56 99 THR A O 1
ATOM 727 N N . ALA A 1 100 ? -17.982 5.944 19.505 1.00 88.75 100 ALA A N 1
ATOM 728 C CA . ALA A 1 100 ? -17.526 6.913 20.507 1.00 88.75 100 ALA A CA 1
ATOM 729 C C . ALA A 1 100 ? -17.328 6.311 21.916 1.00 88.75 100 ALA A C 1
ATOM 731 O O . ALA A 1 100 ? -16.547 6.843 22.702 1.00 88.75 100 ALA A O 1
ATOM 732 N N . ALA A 1 101 ? -17.987 5.186 22.221 1.00 90.75 101 ALA A N 1
ATOM 733 C CA . ALA A 1 101 ? -17.851 4.471 23.490 1.00 90.75 101 ALA A CA 1
ATOM 734 C C . ALA A 1 101 ? -16.463 3.833 23.700 1.00 90.75 101 ALA A C 1
ATOM 736 O O . ALA A 1 101 ? -16.123 3.495 24.827 1.00 90.75 101 ALA A O 1
ATOM 737 N N . ALA A 1 102 ? -15.650 3.686 22.647 1.00 89.75 102 ALA A N 1
ATOM 738 C CA . ALA A 1 102 ? -14.283 3.161 22.738 1.00 89.75 102 ALA A CA 1
ATOM 739 C C . ALA A 1 102 ? -13.250 4.192 23.250 1.00 89.75 102 ALA A C 1
ATOM 741 O O . ALA A 1 102 ? -12.056 3.901 23.328 1.00 89.75 102 ALA A O 1
ATOM 742 N N . TYR A 1 103 ? -13.682 5.415 23.567 1.00 87.75 103 TYR A N 1
ATOM 743 C CA . TYR A 1 103 ? -12.837 6.446 24.163 1.00 87.75 103 TYR A CA 1
ATOM 744 C C . TYR A 1 103 ? -12.795 6.302 25.701 1.00 87.75 103 TYR A C 1
ATOM 746 O O . TYR A 1 103 ? -13.854 6.127 26.304 1.00 87.75 103 TYR A O 1
ATOM 754 N N . PRO A 1 104 ? -11.633 6.473 26.371 1.00 91.94 104 PRO A N 1
ATOM 755 C CA . PRO A 1 104 ? -10.346 6.967 25.859 1.00 91.94 104 PRO A CA 1
ATOM 756 C C . PRO A 1 104 ? -9.378 5.893 25.350 1.00 91.94 104 PRO A C 1
ATOM 758 O O . PRO A 1 104 ? -8.273 6.237 24.938 1.00 91.94 104 PRO A O 1
ATOM 761 N N . GLN A 1 105 ? -9.759 4.616 25.374 1.00 89.12 105 GLN A N 1
ATOM 762 C CA . GLN A 1 105 ? -8.881 3.503 24.996 1.00 89.12 105 GLN A CA 1
ATOM 763 C C . GLN A 1 105 ? -8.409 3.617 23.542 1.00 89.12 105 GLN A C 1
ATOM 765 O O . GLN A 1 105 ? -7.300 3.201 23.215 1.00 89.12 105 GLN A O 1
ATOM 770 N N . SER A 1 106 ? -9.220 4.244 22.690 1.00 87.69 106 SER A N 1
ATOM 771 C CA . SER A 1 106 ? -8.840 4.645 21.345 1.00 87.69 106 SER A CA 1
ATOM 772 C C . SER A 1 106 ? -9.154 6.114 21.083 1.00 87.69 106 SER A C 1
ATOM 774 O O . SER A 1 106 ? -10.296 6.571 21.168 1.00 87.69 106 SER A O 1
ATOM 776 N N . TRP A 1 107 ? -8.125 6.875 20.716 1.00 87.94 107 TRP A N 1
ATOM 777 C CA . TRP A 1 107 ? -8.266 8.294 20.396 1.00 87.94 107 TRP A CA 1
ATOM 778 C C . TRP A 1 107 ? -9.028 8.526 19.080 1.00 87.94 107 TRP A C 1
ATOM 780 O O . TRP A 1 107 ? -9.684 9.558 18.930 1.00 87.94 107 TRP A O 1
ATOM 790 N N . THR A 1 108 ? -9.005 7.562 18.148 1.00 90.31 108 THR A N 1
ATOM 791 C CA . THR A 1 108 ? -9.713 7.653 16.859 1.00 90.31 108 THR A CA 1
ATOM 792 C C . THR A 1 108 ? -11.222 7.478 16.993 1.00 90.31 108 THR A C 1
ATOM 794 O O . THR A 1 108 ? -11.955 7.797 16.057 1.00 90.31 108 THR A O 1
ATOM 797 N N . ALA A 1 109 ? -11.704 7.039 18.161 1.00 91.31 109 ALA A N 1
ATOM 798 C CA . ALA A 1 109 ? -13.121 6.805 18.438 1.00 91.31 109 ALA A CA 1
ATOM 799 C C . ALA A 1 109 ? -13.973 8.079 18.348 1.00 91.31 109 ALA A C 1
ATOM 801 O O . ALA A 1 109 ? -15.180 8.015 18.123 1.00 91.31 109 ALA A O 1
ATOM 802 N N . ARG A 1 110 ? -13.342 9.250 18.498 1.00 91.75 110 ARG A N 1
ATOM 803 C CA . ARG A 1 110 ? -13.991 10.563 18.376 1.00 91.75 110 ARG A CA 1
ATOM 804 C C . ARG A 1 110 ? -14.090 11.074 16.936 1.00 91.75 110 ARG A C 1
ATOM 806 O O . ARG A 1 110 ? -14.735 12.092 16.702 1.00 91.75 110 ARG A O 1
ATOM 813 N N . ILE A 1 111 ? -13.450 10.410 15.974 1.00 92.19 111 ILE A N 1
ATOM 814 C CA . ILE A 1 111 ? -13.473 10.817 14.566 1.00 92.19 111 ILE A CA 1
ATOM 815 C C . ILE A 1 111 ? -14.726 10.228 13.911 1.00 92.19 111 ILE A C 1
ATOM 817 O O . ILE A 1 111 ? -14.930 9.014 13.937 1.00 92.19 111 ILE A O 1
ATOM 821 N N . SER A 1 112 ? -15.557 11.078 13.302 1.00 92.75 112 SER A N 1
ATOM 822 C CA . SER A 1 112 ? -16.746 10.632 12.567 1.00 92.75 112 SER A CA 1
ATOM 823 C C . SER A 1 112 ? -16.376 9.727 11.388 1.00 92.75 112 SER A C 1
ATOM 825 O O . SER A 1 112 ? -15.307 9.869 10.792 1.00 92.75 112 SER A O 1
ATOM 827 N N . LEU A 1 113 ? -17.286 8.826 10.998 1.00 93.25 113 LEU A N 1
ATOM 828 C CA . LEU A 1 113 ? -17.065 7.911 9.872 1.00 93.25 113 LEU A CA 1
ATOM 829 C C . LEU A 1 113 ? -16.684 8.655 8.581 1.00 93.25 113 LEU A C 1
ATOM 831 O O . LEU A 1 113 ? -15.738 8.259 7.907 1.00 93.25 113 LEU A O 1
ATOM 835 N N . SER A 1 114 ? -17.371 9.756 8.260 1.00 94.31 114 SER A N 1
ATOM 836 C CA . SER A 1 114 ? -17.064 10.573 7.078 1.00 94.31 114 SER A CA 1
ATOM 837 C C . SER A 1 114 ? -15.631 11.110 7.104 1.00 94.31 114 SER A C 1
ATOM 839 O O . SER A 1 114 ? -14.932 11.041 6.096 1.00 94.31 114 SER A O 1
ATOM 841 N N . ASN A 1 115 ? -15.161 11.579 8.263 1.00 94.56 115 ASN A N 1
ATOM 842 C CA . ASN A 1 115 ? -13.798 12.077 8.417 1.00 94.56 115 ASN A CA 1
ATOM 843 C C . ASN A 1 115 ? -12.777 10.937 8.347 1.00 94.56 115 ASN A C 1
ATOM 845 O O . ASN A 1 115 ? -11.743 11.104 7.708 1.00 94.56 115 ASN A O 1
ATOM 849 N N . LYS A 1 116 ? -13.076 9.759 8.915 1.00 94.38 116 LYS A N 1
ATOM 850 C CA . LYS A 1 116 ? -12.230 8.560 8.768 1.00 94.38 116 LYS A CA 1
ATOM 851 C C . LYS A 1 116 ? -12.045 8.184 7.295 1.00 94.38 116 LYS A C 1
ATOM 853 O O . LYS A 1 116 ? -10.917 7.975 6.857 1.00 94.38 116 LYS A O 1
ATOM 858 N N . LEU A 1 117 ? -13.129 8.171 6.516 1.00 95.38 117 LEU A N 1
ATOM 859 C CA . LEU A 1 117 ? -13.079 7.904 5.073 1.00 95.38 117 LEU A CA 1
ATOM 860 C C . LEU A 1 117 ? -12.315 8.993 4.307 1.00 95.38 117 LEU A C 1
ATOM 862 O O . LEU A 1 117 ? -11.521 8.667 3.428 1.00 95.38 117 LEU A O 1
ATOM 866 N N . GLY A 1 118 ? -12.501 10.267 4.668 1.00 95.25 118 GLY A N 1
ATOM 867 C CA . GLY A 1 118 ? -11.733 11.382 4.110 1.00 95.25 118 GLY A CA 1
ATOM 868 C C . GLY A 1 118 ? -10.229 11.248 4.365 1.00 95.25 118 GLY A C 1
ATOM 869 O O . GLY A 1 118 ? -9.435 11.415 3.440 1.00 95.25 118 GLY A O 1
ATOM 870 N N . TYR A 1 119 ? -9.830 10.859 5.583 1.00 94.12 119 TYR A N 1
ATOM 871 C CA . TYR A 1 119 ? -8.434 10.553 5.906 1.00 94.12 119 TYR A CA 1
ATOM 872 C C . TYR A 1 119 ? -7.896 9.393 5.067 1.00 94.12 119 TYR A C 1
ATOM 874 O O . TYR A 1 119 ? -6.816 9.521 4.496 1.00 94.12 119 TYR A O 1
ATOM 882 N N . LEU A 1 120 ? -8.641 8.289 4.944 1.00 94.94 120 LEU A N 1
ATOM 883 C CA . LEU A 1 120 ? -8.231 7.150 4.113 1.00 94.94 120 LEU A CA 1
ATOM 884 C C . LEU A 1 120 ? -8.049 7.544 2.644 1.00 94.94 120 LEU A C 1
ATOM 886 O O . LEU A 1 120 ? -7.056 7.153 2.033 1.00 94.94 120 LEU A O 1
ATOM 890 N N . ALA A 1 121 ? -8.968 8.336 2.087 1.00 96.19 121 ALA A N 1
ATOM 891 C CA . ALA A 1 121 ? -8.868 8.834 0.718 1.00 96.19 121 ALA A CA 1
ATOM 892 C C . ALA A 1 121 ? -7.619 9.708 0.533 1.00 96.19 121 ALA A C 1
ATOM 894 O O . ALA A 1 121 ? -6.815 9.450 -0.361 1.00 96.19 121 ALA A O 1
ATOM 895 N N . ALA A 1 122 ? -7.416 10.698 1.408 1.00 95.25 122 ALA A N 1
ATOM 896 C CA . ALA A 1 122 ? -6.267 11.598 1.340 1.00 95.25 122 ALA A CA 1
ATOM 897 C C . ALA A 1 122 ? -4.936 10.841 1.469 1.00 95.25 122 ALA A C 1
ATOM 899 O O . ALA A 1 122 ? -4.015 11.064 0.684 1.00 95.25 122 ALA A O 1
ATOM 900 N N . VAL A 1 123 ? -4.847 9.906 2.419 1.00 94.38 123 VAL A N 1
ATOM 901 C CA . VAL A 1 123 ? -3.668 9.055 2.615 1.00 94.38 123 VAL A CA 1
ATOM 902 C C . VAL A 1 123 ? -3.422 8.175 1.391 1.00 94.38 123 VAL A C 1
ATOM 904 O O . VAL A 1 123 ? -2.287 8.094 0.928 1.00 94.38 123 VAL A O 1
ATOM 907 N N . GLY A 1 124 ? -4.458 7.534 0.848 1.00 94.44 124 GLY A N 1
ATOM 908 C CA . GLY A 1 124 ? -4.338 6.672 -0.328 1.00 94.44 124 GLY A CA 1
ATOM 909 C C . GLY A 1 124 ? -3.841 7.432 -1.554 1.00 94.44 124 GLY A C 1
ATOM 910 O O . GLY A 1 124 ? -2.874 7.011 -2.187 1.00 94.44 124 GLY A O 1
ATOM 911 N N . ILE A 1 125 ? -4.454 8.585 -1.840 1.00 96.75 125 ILE A N 1
ATOM 912 C CA . ILE A 1 125 ? -4.074 9.467 -2.953 1.00 96.75 125 ILE A CA 1
ATOM 913 C C . ILE A 1 125 ? -2.629 9.940 -2.785 1.00 96.75 125 ILE A C 1
ATOM 915 O O . ILE A 1 125 ? -1.829 9.815 -3.709 1.00 96.75 125 ILE A O 1
ATOM 919 N N . ALA A 1 126 ? -2.267 10.438 -1.600 1.00 96.25 126 ALA A N 1
ATOM 920 C CA . ALA A 1 126 ? -0.925 10.951 -1.344 1.00 96.25 126 ALA A CA 1
ATOM 921 C C . ALA A 1 126 ? 0.149 9.855 -1.443 1.00 96.25 126 ALA A C 1
ATOM 923 O O . ALA A 1 126 ? 1.210 10.088 -2.018 1.00 96.25 126 ALA A O 1
ATOM 924 N N . ARG A 1 127 ? -0.120 8.639 -0.945 1.00 93.88 127 ARG A N 1
ATOM 925 C CA . ARG A 1 127 ? 0.806 7.499 -1.077 1.00 93.88 127 ARG A CA 1
ATOM 926 C C . ARG A 1 127 ? 1.057 7.136 -2.532 1.00 93.88 127 ARG A C 1
ATOM 928 O O . ARG A 1 127 ? 2.209 6.968 -2.924 1.00 93.88 127 ARG A O 1
ATOM 935 N N . LEU A 1 128 ? -0.004 7.032 -3.327 1.00 95.25 128 LEU A N 1
ATOM 936 C CA . LEU A 1 128 ? 0.131 6.698 -4.740 1.00 95.25 128 LEU A CA 1
ATOM 937 C C . LEU A 1 128 ? 0.735 7.838 -5.561 1.00 95.25 128 LEU A C 1
ATOM 939 O O . LEU A 1 128 ? 1.477 7.564 -6.497 1.00 95.25 128 LEU A O 1
ATOM 943 N N . ALA A 1 129 ? 0.523 9.095 -5.169 1.00 96.56 129 ALA A N 1
ATOM 944 C CA . ALA A 1 129 ? 1.235 10.228 -5.750 1.00 96.56 129 ALA A CA 1
ATOM 945 C C . ALA A 1 129 ? 2.745 10.147 -5.503 1.00 96.56 129 ALA A C 1
ATOM 947 O O . ALA A 1 129 ? 3.516 10.327 -6.440 1.00 96.56 129 ALA A O 1
ATOM 948 N N . LEU A 1 130 ? 3.176 9.810 -4.281 1.00 96.12 130 LEU A N 1
ATOM 949 C CA . LEU A 1 130 ? 4.596 9.599 -3.979 1.00 96.12 130 LEU A CA 1
ATOM 950 C C . LEU A 1 130 ? 5.180 8.452 -4.814 1.00 96.12 130 LEU A C 1
ATOM 952 O O . LEU A 1 130 ? 6.235 8.609 -5.415 1.00 96.12 130 LEU A O 1
ATOM 956 N N . ILE A 1 131 ? 4.479 7.321 -4.893 1.00 94.31 131 ILE A N 1
ATOM 957 C CA . ILE A 1 131 ? 4.886 6.153 -5.691 1.00 94.31 131 ILE A CA 1
ATOM 958 C C . ILE A 1 131 ? 4.956 6.477 -7.192 1.00 94.31 131 ILE A C 1
ATOM 960 O O . ILE A 1 131 ? 5.827 5.956 -7.879 1.00 94.31 131 ILE A O 1
ATOM 964 N N . ALA A 1 132 ? 4.084 7.349 -7.703 1.00 94.94 132 ALA A N 1
ATOM 965 C CA . ALA A 1 132 ? 4.064 7.726 -9.113 1.00 94.94 132 ALA A CA 1
ATOM 966 C C . ALA A 1 132 ? 5.299 8.529 -9.547 1.00 94.94 132 ALA A C 1
ATOM 968 O O . ALA A 1 132 ? 5.734 8.384 -10.687 1.00 94.94 132 ALA A O 1
ATOM 969 N N . LEU A 1 133 ? 5.882 9.354 -8.666 1.00 95.00 133 LEU A N 1
ATOM 970 C CA . LEU A 1 133 ? 6.996 10.259 -8.997 1.00 95.00 133 LEU A CA 1
ATOM 971 C C . LEU A 1 133 ? 8.148 9.593 -9.779 1.00 95.00 133 LEU A C 1
ATOM 973 O O . LEU A 1 133 ? 8.511 10.114 -10.834 1.00 95.00 133 LEU A O 1
ATOM 977 N N . PRO A 1 134 ? 8.725 8.460 -9.331 1.00 93.38 134 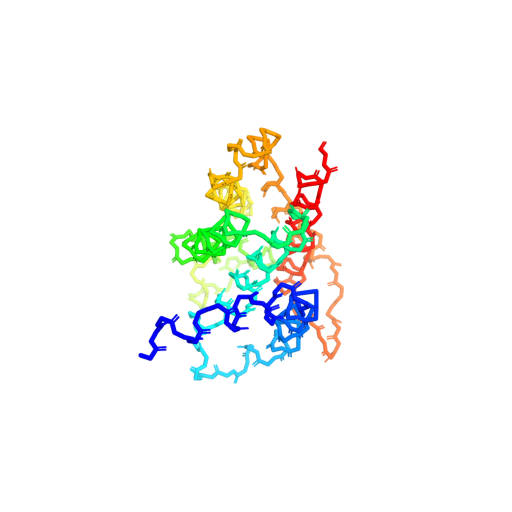PRO A N 1
ATOM 978 C CA . PRO A 1 134 ? 9.800 7.787 -10.059 1.00 93.38 134 PRO A CA 1
ATOM 979 C C . PRO A 1 134 ? 9.327 7.068 -11.330 1.00 93.38 134 PRO A C 1
ATOM 981 O O . PRO A 1 134 ? 10.165 6.714 -12.154 1.00 93.38 134 PRO A O 1
ATOM 984 N N . LEU A 1 135 ? 8.019 6.838 -11.495 1.00 92.56 135 LEU A N 1
ATOM 985 C CA . LEU A 1 135 ? 7.449 6.095 -12.621 1.00 92.56 135 LEU A CA 1
ATOM 986 C C . LEU A 1 135 ? 7.140 6.991 -13.822 1.00 92.56 135 LEU A C 1
ATOM 988 O O . LEU A 1 135 ? 7.337 6.558 -14.953 1.00 92.56 135 LEU A O 1
ATOM 992 N N . VAL A 1 136 ? 6.689 8.233 -13.595 1.00 93.44 136 VAL A N 1
ATOM 993 C CA . VAL A 1 136 ? 6.213 9.155 -14.651 1.00 93.44 136 VAL A CA 1
ATOM 994 C C . VAL A 1 136 ? 7.148 9.263 -15.866 1.00 93.44 136 VAL A C 1
ATOM 996 O O . VAL A 1 136 ? 6.628 9.242 -16.982 1.00 93.44 136 VAL A O 1
ATOM 999 N N . PRO A 1 137 ? 8.489 9.342 -15.720 1.00 90.69 137 PRO A N 1
ATOM 1000 C CA . PRO A 1 137 ? 9.379 9.456 -16.877 1.00 90.69 137 PRO A CA 1
ATOM 1001 C C . PRO A 1 137 ? 9.329 8.257 -17.836 1.00 90.69 137 PRO A C 1
ATOM 1003 O O . PRO A 1 137 ? 9.504 8.443 -19.036 1.00 90.69 137 PRO A O 1
ATOM 1006 N N . GLY A 1 138 ? 9.106 7.043 -17.318 1.00 87.19 138 GLY A N 1
ATOM 1007 C CA . GLY A 1 138 ? 9.016 5.811 -18.115 1.00 87.19 138 GLY A CA 1
ATOM 1008 C C . GLY A 1 138 ? 7.582 5.345 -18.377 1.00 87.19 138 GLY A C 1
ATOM 1009 O O . GLY A 1 138 ? 7.337 4.635 -19.345 1.00 87.19 138 GLY A O 1
ATOM 1010 N N . HIS A 1 139 ? 6.636 5.772 -17.539 1.00 89.12 139 HIS A N 1
ATOM 1011 C CA . HIS A 1 139 ? 5.232 5.373 -17.565 1.00 89.12 139 HIS A CA 1
ATOM 1012 C C . HIS A 1 139 ? 4.341 6.599 -17.305 1.00 89.12 139 HIS A C 1
ATOM 1014 O O . HIS A 1 139 ? 3.895 6.813 -16.175 1.00 89.12 139 HIS A O 1
ATOM 1020 N N . PRO A 1 140 ? 4.036 7.422 -18.326 1.00 90.88 140 PRO A N 1
ATOM 1021 C CA . PRO A 1 140 ? 3.230 8.635 -18.157 1.00 90.88 140 PRO A CA 1
ATOM 1022 C C . PRO A 1 140 ? 1.837 8.380 -17.562 1.00 90.88 140 PRO A C 1
ATOM 1024 O O . PRO A 1 140 ? 1.290 9.237 -16.868 1.00 90.88 140 PRO A O 1
ATOM 1027 N N . ALA A 1 141 ? 1.279 7.179 -17.765 1.00 90.94 141 ALA A N 1
ATOM 1028 C CA . ALA A 1 141 ? 0.029 6.745 -17.142 1.00 90.94 141 ALA A CA 1
ATOM 1029 C C . ALA A 1 141 ? 0.076 6.772 -15.599 1.00 90.94 141 ALA A C 1
ATOM 1031 O O . ALA A 1 141 ? -0.970 6.884 -14.959 1.00 90.94 141 ALA A O 1
ATOM 1032 N N . ALA A 1 142 ? 1.270 6.755 -14.992 1.00 93.69 142 ALA A N 1
ATOM 1033 C CA . ALA A 1 142 ? 1.453 6.884 -13.548 1.00 93.69 142 ALA A CA 1
ATOM 1034 C C . ALA A 1 142 ? 0.921 8.212 -12.985 1.00 93.69 142 ALA A C 1
ATOM 1036 O O . ALA A 1 142 ? 0.596 8.275 -11.801 1.00 93.69 142 ALA A O 1
ATOM 1037 N N . LEU A 1 143 ? 0.740 9.248 -13.814 1.00 95.31 143 LEU A N 1
ATOM 1038 C CA . LEU A 1 143 ? 0.062 10.489 -13.413 1.00 95.31 143 LEU A CA 1
ATOM 1039 C C . LEU A 1 143 ? -1.373 10.254 -12.913 1.00 95.31 143 LEU A C 1
ATOM 1041 O O . LEU A 1 143 ? -1.886 11.048 -12.127 1.00 95.31 143 LEU A O 1
ATOM 1045 N N . TRP A 1 144 ? -2.008 9.155 -13.330 1.00 94.00 144 TRP A N 1
ATOM 1046 C CA . TRP A 1 144 ? -3.355 8.769 -12.905 1.00 94.00 144 TRP A CA 1
ATOM 1047 C C . TRP A 1 144 ? -3.372 7.858 -11.676 1.00 94.00 144 TRP A C 1
ATOM 1049 O O . TRP A 1 144 ? -4.424 7.689 -11.055 1.00 94.00 144 TRP A O 1
ATOM 1059 N N . LEU A 1 145 ? -2.217 7.318 -11.272 1.00 94.12 145 LEU A N 1
ATOM 1060 C CA . LEU A 1 145 ? -2.086 6.436 -10.114 1.00 94.12 145 LEU A CA 1
ATOM 1061 C C . LEU A 1 145 ? -2.662 7.037 -8.813 1.00 94.12 145 LEU A C 1
ATOM 1063 O O . LEU A 1 145 ? -3.293 6.285 -8.072 1.00 94.12 145 LEU A O 1
ATOM 1067 N N . PRO A 1 146 ? -2.565 8.356 -8.527 1.00 96.69 146 PRO A N 1
ATOM 1068 C CA . PRO A 1 146 ? -3.197 8.947 -7.346 1.00 96.69 146 PRO A CA 1
ATOM 1069 C C . PRO A 1 146 ? -4.702 8.666 -7.238 1.00 96.69 146 PRO A C 1
ATOM 1071 O O . PRO A 1 146 ? -5.198 8.459 -6.132 1.00 96.69 146 PRO A O 1
ATOM 1074 N N . LEU A 1 147 ? -5.434 8.594 -8.358 1.00 94.75 147 LEU A N 1
ATOM 1075 C CA . LEU A 1 147 ? -6.876 8.314 -8.348 1.00 94.75 147 LEU A CA 1
ATOM 1076 C C . LEU A 1 147 ? -7.187 6.906 -7.835 1.00 94.75 147 LEU A C 1
ATOM 1078 O O . LEU A 1 147 ? -8.183 6.709 -7.137 1.00 94.75 147 LEU A O 1
ATOM 1082 N N . ALA A 1 148 ? -6.302 5.940 -8.094 1.00 94.25 148 ALA A N 1
ATOM 1083 C CA . ALA A 1 148 ? -6.425 4.597 -7.538 1.00 94.25 148 ALA A CA 1
ATOM 1084 C C . ALA A 1 148 ? -6.283 4.580 -6.004 1.00 94.25 148 ALA A C 1
ATOM 1086 O O . ALA A 1 148 ? -6.649 3.599 -5.363 1.00 94.25 148 ALA A O 1
ATOM 1087 N N . GLY A 1 149 ? -5.840 5.681 -5.383 1.00 93.50 149 GLY A N 1
ATOM 1088 C CA . GLY A 1 149 ? -5.747 5.832 -3.933 1.00 93.50 149 GLY A CA 1
ATOM 1089 C C . GLY A 1 149 ? -7.110 5.767 -3.241 1.00 93.50 149 GLY A C 1
ATOM 1090 O O . GLY A 1 149 ? -7.191 5.402 -2.068 1.00 93.50 149 GLY A O 1
ATOM 1091 N N . LEU A 1 150 ? -8.193 6.018 -3.987 1.00 95.81 150 LEU A N 1
ATOM 1092 C CA . LEU A 1 150 ? -9.574 5.812 -3.543 1.00 95.81 150 LEU A CA 1
ATOM 1093 C C . LEU A 1 150 ? -9.909 4.338 -3.267 1.00 95.81 150 LEU A C 1
ATOM 1095 O O . LEU A 1 150 ? -10.942 4.046 -2.665 1.00 95.81 150 LEU A O 1
ATOM 1099 N N . VAL A 1 151 ? -9.030 3.400 -3.628 1.00 94.62 151 VAL A N 1
ATOM 1100 C CA . VAL A 1 151 ? -9.183 2.006 -3.219 1.00 94.62 151 VAL A CA 1
ATOM 1101 C C . VAL A 1 151 ? -9.078 1.830 -1.706 1.00 94.62 151 VAL A C 1
ATOM 1103 O O . VAL A 1 151 ? -9.714 0.925 -1.186 1.00 94.62 151 VAL A O 1
ATOM 1106 N N . LEU A 1 152 ? -8.362 2.702 -0.979 1.00 94.25 152 LEU A N 1
ATOM 1107 C CA . LEU A 1 152 ? -8.283 2.628 0.486 1.00 94.25 152 LEU A CA 1
ATOM 1108 C C . LEU A 1 152 ? -9.666 2.740 1.150 1.00 94.25 152 LEU A C 1
ATOM 1110 O O . LEU A 1 152 ? -10.078 1.785 1.806 1.00 94.25 152 LEU A O 1
ATOM 1114 N N . PRO A 1 153 ? -10.434 3.838 1.005 1.00 96.00 153 PRO A N 1
ATOM 1115 C CA . PRO A 1 153 ? -11.744 3.930 1.650 1.00 96.00 153 PRO A CA 1
ATOM 1116 C C . PRO A 1 153 ? -12.686 2.786 1.239 1.00 96.00 153 PRO A C 1
ATOM 1118 O O . PRO A 1 153 ? -13.391 2.254 2.093 1.00 96.00 153 PRO A O 1
ATOM 1121 N N . LEU A 1 154 ? -12.653 2.346 -0.025 1.00 95.81 154 LEU A N 1
ATOM 1122 C CA . LEU A 1 154 ? -13.446 1.202 -0.494 1.00 95.81 154 LEU A CA 1
ATOM 1123 C C . LEU A 1 154 ? -13.027 -0.112 0.177 1.00 95.81 154 LEU A C 1
ATOM 1125 O O . LEU A 1 154 ? -13.874 -0.846 0.681 1.00 95.81 154 LEU A O 1
ATOM 1129 N N . ALA A 1 155 ? -11.727 -0.393 0.226 1.00 94.44 155 ALA A N 1
ATOM 1130 C CA . ALA A 1 155 ? -11.160 -1.580 0.849 1.00 94.44 155 ALA A CA 1
ATOM 1131 C C . ALA A 1 155 ? -11.529 -1.674 2.330 1.00 94.44 155 ALA A C 1
ATOM 1133 O O . ALA A 1 155 ? -11.931 -2.735 2.799 1.00 94.44 155 ALA A O 1
ATOM 1134 N N . TYR A 1 156 ? -11.450 -0.563 3.061 1.00 94.31 156 TYR A N 1
ATOM 1135 C CA . TYR A 1 156 ? -11.823 -0.521 4.473 1.00 94.31 156 TYR A CA 1
ATOM 1136 C C . TYR A 1 156 ? -13.330 -0.656 4.695 1.00 94.31 156 TYR A C 1
ATOM 1138 O O . TYR A 1 156 ? -13.744 -1.349 5.625 1.00 94.31 156 TYR A O 1
ATOM 1146 N N . LEU A 1 157 ? -14.162 -0.055 3.837 1.00 95.88 157 LEU A N 1
ATOM 1147 C CA . LEU A 1 157 ? -15.616 -0.234 3.891 1.00 95.88 157 LEU A CA 1
ATOM 1148 C C . LEU A 1 157 ? -16.021 -1.688 3.643 1.00 95.88 157 LEU A C 1
ATOM 1150 O O . LEU A 1 157 ? -16.860 -2.216 4.371 1.00 95.88 157 LEU A O 1
ATOM 1154 N N . LEU A 1 158 ? -15.416 -2.335 2.644 1.00 94.25 158 LEU A N 1
ATOM 1155 C CA . LEU A 1 158 ? -15.631 -3.752 2.357 1.00 94.25 158 LEU A CA 1
ATOM 1156 C C . LEU A 1 158 ? -15.108 -4.626 3.500 1.00 94.25 158 LEU A C 1
ATOM 1158 O O . LEU A 1 158 ? -15.826 -5.496 3.984 1.00 94.25 158 LEU A O 1
ATOM 1162 N N . GLY A 1 159 ? -13.894 -4.354 3.982 1.00 91.75 159 GLY A N 1
ATOM 1163 C CA . GLY A 1 159 ? -13.262 -5.105 5.064 1.00 91.75 159 GLY A CA 1
ATOM 1164 C C . GLY A 1 159 ? -14.055 -5.073 6.369 1.00 91.75 159 GLY A C 1
ATOM 1165 O O . GLY A 1 159 ? -14.157 -6.093 7.044 1.00 91.75 159 GLY A O 1
ATOM 1166 N N . ALA A 1 160 ? -14.724 -3.957 6.670 1.00 92.12 160 ALA A N 1
ATOM 1167 C CA . ALA A 1 160 ? -15.633 -3.834 7.811 1.00 92.12 160 ALA A CA 1
ATOM 1168 C C . ALA A 1 160 ? -16.874 -4.742 7.745 1.00 92.12 160 ALA A C 1
ATOM 1170 O O . ALA A 1 160 ? -17.595 -4.862 8.735 1.00 92.12 160 ALA A O 1
ATOM 1171 N N . ARG A 1 161 ? -17.148 -5.366 6.594 1.00 92.81 161 ARG A N 1
ATOM 1172 C CA . ARG A 1 161 ? -18.278 -6.285 6.385 1.00 92.81 161 ARG A CA 1
ATOM 1173 C C . ARG A 1 161 ? -17.851 -7.745 6.254 1.00 92.81 161 ARG A C 1
ATOM 1175 O O . ARG A 1 161 ? -18.721 -8.610 6.197 1.00 92.81 161 ARG A O 1
ATOM 1182 N N . LEU A 1 162 ? -16.550 -8.023 6.180 1.00 89.81 162 LEU A N 1
ATOM 1183 C CA . LEU A 1 162 ? -16.037 -9.375 5.989 1.00 89.81 162 LEU A CA 1
ATOM 1184 C C . LEU A 1 162 ? -15.864 -10.103 7.329 1.00 89.81 162 LEU A C 1
ATOM 1186 O O . LEU A 1 162 ? -15.510 -9.479 8.333 1.00 89.81 162 LEU A O 1
ATOM 1190 N N . PRO A 1 163 ? -16.104 -11.425 7.364 1.00 88.31 163 PRO A N 1
ATOM 1191 C CA . PRO A 1 163 ? -15.927 -12.207 8.576 1.00 88.31 163 PRO A CA 1
ATOM 1192 C C . PRO A 1 163 ? -14.443 -12.321 8.935 1.00 88.31 163 PRO A C 1
ATOM 1194 O O . PRO A 1 163 ? -13.583 -12.442 8.059 1.00 88.31 163 PRO A O 1
ATOM 1197 N N . ALA A 1 164 ? -14.144 -12.345 10.232 1.00 84.81 164 ALA A N 1
ATOM 1198 C CA . ALA A 1 164 ? -12.819 -12.718 10.709 1.00 84.81 164 ALA A CA 1
ATOM 1199 C C . ALA A 1 164 ? -12.504 -14.160 10.281 1.00 84.81 164 ALA A C 1
ATOM 1201 O O . ALA A 1 164 ? -13.353 -15.042 10.445 1.00 84.81 164 ALA A O 1
ATOM 1202 N N . LEU A 1 165 ? -11.300 -14.420 9.760 1.00 80.44 165 LEU A N 1
ATOM 1203 C CA . LEU A 1 165 ? -10.860 -15.803 9.556 1.00 80.44 165 LEU A CA 1
ATOM 1204 C C . LEU A 1 165 ? -10.052 -16.236 10.792 1.00 80.44 165 LEU A C 1
ATOM 1206 O O . LEU A 1 165 ? -9.123 -15.536 11.192 1.00 80.44 165 LEU A O 1
ATOM 1210 N N . PRO A 1 166 ? -10.359 -17.387 11.420 1.00 75.94 166 PRO A N 1
ATOM 1211 C CA . PRO A 1 166 ? -9.732 -17.784 12.690 1.00 75.94 166 PRO A CA 1
ATOM 1212 C C . PRO A 1 166 ? -8.202 -17.886 12.648 1.00 75.94 166 PRO A C 1
ATOM 1214 O O . PRO A 1 166 ? -7.538 -17.833 13.675 1.00 75.94 166 PRO A O 1
ATOM 1217 N N . TRP A 1 167 ? -7.653 -18.058 11.450 1.00 68.81 167 TRP A N 1
ATOM 1218 C CA . TRP A 1 167 ? -6.240 -18.295 11.187 1.00 68.81 167 TRP A CA 1
ATOM 1219 C C . TRP A 1 167 ? -5.556 -17.128 10.454 1.00 68.81 167 TRP A C 1
ATOM 1221 O O . TRP A 1 167 ? -4.346 -17.182 10.263 1.00 68.81 167 TRP A O 1
ATOM 1231 N N . ARG A 1 168 ? -6.296 -16.084 10.032 1.00 74.88 168 ARG A N 1
ATOM 1232 C CA . ARG A 1 168 ? -5.764 -14.879 9.356 1.00 74.88 168 ARG A CA 1
ATOM 1233 C C . ARG A 1 168 ? -6.823 -13.778 9.253 1.00 74.88 168 ARG A C 1
ATOM 1235 O O . ARG A 1 168 ? -7.996 -14.092 9.169 1.00 74.88 168 ARG A O 1
ATOM 1242 N N . LEU A 1 169 ? -6.443 -12.506 9.117 1.00 78.38 169 LEU A N 1
ATOM 1243 C CA . LEU A 1 169 ? -7.427 -11.419 8.906 1.00 78.38 169 LEU A CA 1
ATOM 1244 C C . LEU A 1 169 ? -8.539 -11.482 9.974 1.00 78.38 169 LEU A C 1
ATOM 1246 O O . LEU A 1 169 ? -9.729 -11.631 9.699 1.00 78.38 169 LEU A O 1
ATOM 1250 N N . THR A 1 170 ? -8.082 -11.479 11.218 1.00 80.81 170 THR A N 1
ATOM 1251 C CA . THR A 1 170 ? -8.854 -11.654 12.448 1.00 80.81 170 THR A CA 1
ATOM 1252 C C . THR A 1 170 ? -9.677 -10.419 12.809 1.00 80.81 170 THR A C 1
ATOM 1254 O O . THR A 1 170 ? -10.619 -10.516 13.592 1.00 80.81 170 THR A O 1
ATOM 1257 N N . THR A 1 171 ? -9.358 -9.260 12.224 1.00 80.19 171 THR A N 1
ATOM 1258 C CA . THR A 1 171 ? -10.109 -8.014 12.415 1.00 80.19 171 THR A CA 1
ATOM 1259 C C . THR A 1 171 ? -10.525 -7.368 11.091 1.00 80.19 171 THR A C 1
ATOM 1261 O O . THR A 1 171 ? -9.888 -7.545 10.052 1.00 80.19 171 THR A O 1
ATOM 1264 N N . ALA A 1 172 ? -11.577 -6.547 11.139 1.00 82.06 172 ALA A N 1
ATOM 1265 C CA . ALA A 1 172 ? -12.033 -5.727 10.012 1.00 82.06 172 ALA A CA 1
ATOM 1266 C C . ALA A 1 172 ? -10.923 -4.826 9.434 1.00 82.06 172 ALA A C 1
ATOM 1268 O O . ALA A 1 172 ? -10.809 -4.665 8.219 1.00 82.06 172 ALA A O 1
ATOM 1269 N N . THR A 1 173 ? -10.078 -4.264 10.303 1.00 85.06 173 THR A N 1
ATOM 1270 C CA . THR A 1 173 ? -8.931 -3.435 9.910 1.00 85.06 173 THR A CA 1
ATOM 1271 C C . THR A 1 173 ? -7.938 -4.228 9.061 1.00 85.06 173 THR A C 1
ATOM 1273 O O . THR A 1 173 ? -7.461 -3.736 8.043 1.00 85.06 173 THR A O 1
ATOM 1276 N N . GLU A 1 174 ? -7.656 -5.480 9.431 1.00 84.25 174 GLU A N 1
ATOM 1277 C CA . GLU A 1 174 ? -6.734 -6.337 8.679 1.00 84.25 174 GLU A CA 1
ATOM 1278 C C . GLU A 1 174 ? -7.257 -6.670 7.279 1.00 84.25 174 GLU A C 1
ATOM 1280 O O . GLU A 1 174 ? -6.469 -6.705 6.328 1.00 84.25 174 GLU A O 1
ATOM 1285 N N . TRP A 1 175 ? -8.574 -6.855 7.135 1.00 86.44 175 TRP A N 1
ATOM 1286 C CA . TRP A 1 175 ? -9.218 -6.961 5.826 1.00 86.44 175 TRP A CA 1
ATOM 1287 C C . TRP A 1 175 ? -9.063 -5.683 5.004 1.00 86.44 175 TRP A C 1
ATOM 1289 O O . TRP A 1 175 ? -8.695 -5.761 3.832 1.00 86.44 175 TRP A O 1
ATOM 1299 N N . GLY A 1 176 ? -9.281 -4.515 5.615 1.00 88.25 176 GLY A N 1
ATOM 1300 C CA . GLY A 1 176 ? -9.068 -3.220 4.966 1.00 88.25 176 GLY A CA 1
ATOM 1301 C C . GLY A 1 176 ? -7.641 -3.057 4.438 1.00 88.25 176 GLY A C 1
ATOM 1302 O O . GLY A 1 176 ? -7.448 -2.694 3.277 1.00 88.25 176 GLY A O 1
ATOM 1303 N N . GLU A 1 177 ? -6.633 -3.417 5.235 1.00 85.81 177 GLU A N 1
ATOM 1304 C CA . GLU A 1 177 ? -5.227 -3.427 4.808 1.00 85.81 177 GLU A CA 1
ATOM 1305 C C . GLU A 1 177 ? -4.961 -4.424 3.672 1.00 85.81 177 GLU A C 1
ATOM 1307 O O . GLU A 1 177 ? -4.189 -4.152 2.753 1.00 85.81 177 GLU A O 1
ATOM 1312 N N . ALA A 1 178 ? -5.559 -5.618 3.730 1.00 85.44 178 ALA A N 1
ATOM 1313 C CA . ALA A 1 178 ? -5.365 -6.654 2.713 1.00 85.44 178 ALA A CA 1
ATOM 1314 C C . ALA A 1 178 ? -5.926 -6.217 1.360 1.00 85.44 178 ALA A C 1
ATOM 1316 O O . ALA A 1 178 ? -5.212 -6.243 0.357 1.00 85.44 178 ALA A O 1
ATOM 1317 N N . LEU A 1 179 ? -7.173 -5.752 1.354 1.00 89.00 179 LEU A N 1
ATOM 1318 C CA . LEU A 1 179 ? -7.853 -5.265 0.160 1.00 89.00 179 LEU A CA 1
ATOM 1319 C C . LEU A 1 179 ? -7.191 -3.994 -0.394 1.00 89.00 179 LEU A C 1
ATOM 1321 O O . LEU A 1 179 ? -7.082 -3.854 -1.610 1.00 89.00 179 LEU A O 1
ATOM 1325 N N . SER A 1 180 ? -6.674 -3.112 0.470 1.00 89.38 180 SER A N 1
ATOM 1326 C CA . SER A 1 180 ? -5.911 -1.931 0.040 1.00 89.38 180 SER A CA 1
ATOM 1327 C C . SER A 1 180 ? -4.626 -2.331 -0.685 1.00 89.38 180 SER A C 1
ATOM 1329 O O . SER A 1 180 ? -4.337 -1.803 -1.757 1.00 89.38 180 SER A O 1
ATOM 1331 N N . GLY A 1 181 ? -3.876 -3.292 -0.135 1.00 85.56 181 GLY A N 1
ATOM 1332 C CA . GLY A 1 181 ? -2.668 -3.823 -0.769 1.00 85.56 181 GLY A CA 1
ATOM 1333 C C . GLY A 1 181 ? -2.952 -4.472 -2.128 1.00 85.56 181 GLY A C 1
ATOM 1334 O O . GLY A 1 181 ? -2.247 -4.188 -3.094 1.00 85.56 181 GLY A O 1
ATOM 1335 N N . LEU A 1 182 ? -4.018 -5.277 -2.228 1.00 85.56 182 LEU A N 1
ATOM 1336 C CA . LEU A 1 182 ? -4.459 -5.867 -3.500 1.00 85.56 182 LEU A CA 1
ATOM 1337 C C . LEU A 1 182 ? -4.828 -4.796 -4.530 1.00 85.56 182 LEU A C 1
ATOM 1339 O O . LEU A 1 182 ? -4.417 -4.886 -5.683 1.00 85.56 182 LEU A O 1
ATOM 1343 N N . GLY A 1 183 ? -5.566 -3.768 -4.111 1.00 86.75 183 GLY A N 1
ATOM 1344 C CA . GLY A 1 183 ? -5.952 -2.651 -4.967 1.00 86.75 183 GLY A CA 1
ATOM 1345 C C . GLY A 1 183 ? -4.761 -1.856 -5.498 1.00 86.75 183 GLY A C 1
ATOM 1346 O O . GLY A 1 183 ? -4.686 -1.570 -6.690 1.00 86.75 183 GLY A O 1
ATOM 1347 N N . ILE A 1 184 ? -3.799 -1.544 -4.626 1.00 88.94 184 ILE A N 1
ATOM 1348 C CA . ILE A 1 184 ? -2.559 -0.853 -5.006 1.00 88.94 184 ILE A CA 1
ATOM 1349 C C . ILE A 1 184 ? -1.725 -1.715 -5.956 1.00 88.94 184 ILE A C 1
ATOM 1351 O O . ILE A 1 184 ? -1.217 -1.201 -6.951 1.00 88.94 184 ILE A O 1
ATOM 1355 N N . GLY A 1 185 ? -1.629 -3.021 -5.695 1.00 86.81 185 GLY A N 1
ATOM 1356 C CA . GLY A 1 185 ? -0.992 -3.967 -6.608 1.00 86.81 185 GLY A CA 1
ATOM 1357 C C . GLY A 1 185 ? -1.683 -4.012 -7.976 1.00 86.81 185 GLY A C 1
ATOM 1358 O O . GLY A 1 185 ? -1.034 -3.932 -9.009 1.00 86.81 185 GLY A O 1
ATOM 1359 N N . ALA A 1 186 ? -3.011 -4.054 -8.031 1.00 87.38 186 ALA A N 1
ATOM 1360 C CA . ALA A 1 186 ? -3.715 -4.012 -9.311 1.00 87.38 186 ALA A CA 1
ATOM 1361 C C . ALA A 1 186 ? -3.448 -2.699 -10.073 1.00 87.38 186 ALA A C 1
ATOM 1363 O O . ALA A 1 186 ? -3.178 -2.727 -11.271 1.00 87.38 186 ALA A O 1
ATOM 1364 N N . ALA A 1 187 ? -3.460 -1.558 -9.378 1.00 90.44 187 ALA A N 1
ATOM 1365 C CA . ALA A 1 187 ? -3.213 -0.253 -9.988 1.00 90.44 187 ALA A CA 1
ATOM 1366 C C . ALA A 1 187 ? -1.792 -0.138 -10.561 1.00 90.44 187 ALA A C 1
ATOM 1368 O O . ALA A 1 187 ? -1.620 0.256 -11.712 1.00 90.44 187 ALA A O 1
ATOM 1369 N N . LEU A 1 188 ? -0.785 -0.544 -9.784 1.00 89.25 188 LEU A N 1
ATOM 1370 C CA . LEU A 1 188 ? 0.608 -0.579 -10.227 1.00 89.25 188 LEU A CA 1
ATOM 1371 C C . LEU A 1 188 ? 0.815 -1.546 -11.399 1.00 89.25 188 LEU A C 1
ATOM 1373 O O . LEU A 1 188 ? 1.543 -1.208 -12.327 1.00 89.25 188 LEU A O 1
ATOM 1377 N N . ALA A 1 189 ? 0.156 -2.710 -11.391 1.00 87.69 189 ALA A N 1
ATOM 1378 C CA . ALA A 1 189 ? 0.199 -3.643 -12.514 1.00 87.69 189 ALA A CA 1
ATOM 1379 C C . ALA A 1 189 ? -0.301 -2.981 -13.796 1.00 87.69 189 ALA A C 1
ATOM 1381 O O . ALA A 1 189 ? 0.443 -2.902 -14.766 1.00 87.69 189 ALA A O 1
ATOM 1382 N N . VAL A 1 190 ? -1.511 -2.418 -13.758 1.00 87.62 190 VAL A N 1
ATOM 1383 C CA . VAL A 1 190 ? -2.109 -1.732 -14.908 1.00 87.62 190 VAL A CA 1
ATOM 1384 C C . VAL A 1 190 ? -1.225 -0.586 -15.401 1.00 87.62 190 VAL A C 1
ATOM 1386 O O . VAL A 1 190 ? -1.026 -0.461 -16.601 1.00 87.62 190 VAL A O 1
ATOM 1389 N N . THR A 1 191 ? -0.667 0.233 -14.504 1.00 88.25 191 THR A N 1
ATOM 1390 C CA . THR A 1 191 ? 0.201 1.361 -14.883 1.00 88.25 191 THR A CA 1
ATOM 1391 C C . THR A 1 191 ? 1.500 0.928 -15.559 1.00 88.25 191 THR A C 1
ATOM 1393 O O . THR A 1 191 ? 1.967 1.623 -16.456 1.00 88.25 191 THR A O 1
ATOM 1396 N N . LEU A 1 192 ? 2.107 -0.171 -15.113 1.00 85.38 192 LEU A N 1
ATOM 1397 C CA . LEU A 1 192 ? 3.418 -0.601 -15.603 1.00 85.38 192 LEU A CA 1
ATOM 1398 C C . LEU A 1 192 ? 3.330 -1.483 -16.852 1.00 85.38 192 LEU A C 1
ATOM 1400 O O . LEU A 1 192 ? 4.318 -1.597 -17.571 1.00 85.38 192 LEU A O 1
ATOM 1404 N N . THR A 1 193 ? 2.171 -2.095 -17.111 1.00 81.56 193 THR A N 1
ATOM 1405 C CA . THR A 1 193 ? 1.950 -2.962 -18.281 1.00 81.56 193 THR A CA 1
ATOM 1406 C C . THR A 1 193 ? 1.144 -2.310 -19.406 1.00 81.56 193 THR A C 1
ATOM 1408 O O . THR A 1 193 ? 0.944 -2.955 -20.434 1.00 81.56 193 THR A O 1
ATOM 1411 N N . ALA A 1 194 ? 0.624 -1.098 -19.197 1.00 73.31 194 ALA A N 1
ATOM 1412 C CA . ALA A 1 194 ? -0.034 -0.287 -20.226 1.00 73.31 194 ALA A CA 1
ATOM 1413 C C . ALA A 1 194 ? 0.990 0.549 -21.000 1.00 73.31 194 ALA A C 1
ATOM 1415 O O . ALA A 1 194 ? 0.807 0.673 -22.231 1.00 73.31 194 ALA A O 1
#

Radius of gyration: 18.03 Å; chains: 1; bounding box: 55×30×46 Å

Secondary structure (DSSP, 8-state):
-HHHHHHHHHHHHHHHHHHHHHHHHHHHHHHHHHHTT-TTTHHHHHHIIIIIHHHHHHHHHHS-S--HHHHHHHHHHHHHHHHHHHHS-GGGTS-TT--GGGTTT-GGGGS-HHHHHHHHHHHHHHHHHHHHTTTTTT-GGGGGGGGGGGHHHHHHHHHTTSPPBTTB--SHHHHHHHHHHHHHHHHHHHHHH-

Foldseek 3Di:
DCVVVVVVVLVVCLVCLVVVLVVLVVQLVVCLLVVVPDPVCPPLVNQLSNWLSNQLSLQLVLLDGDDPLSNVLSNQLSVLLSVLSVPQPLVLQLDLPAACVCPPVPPSNPPDNVRSLVSQLVSLLSSLVSSLVSVCVPFVLSVCSSVLSNQLSVQLVVLQVDDADPSASNHSSRSSVVSSVVSSSVSSNVRSND

Organism: NCBI:txid92933

pLDDT: mean 81.8, std 13.15, range [43.19, 96.75]

Sequence (194 aa):
MFTTLWPALASWLAASWPAVVLSALALAAAYRERGQGHAWLGTTGARVVFWALPVGAMTFALAGPPNLDGARVAVLTGALAYAGMAWLPHAAGQNLTETAAAYPQSWTARISLSNKLGYLAAVGIARLALIALPLVPGHPAALWLPLAGLVLPLAYLLGARLPALPWRLTTATEWGEALSGLGIGAALAVTLTA